Protein AF-A0A3N5Q4Z3-F1 (afdb_monomer_lite)

Sequence (316 aa):
MAISRAMPNGPSSVEMTNHLLVTRVRYSCRMMTFILFIVQGARCHVPCASCQVRKISVPRSLFPVPRSLFPIFVCFTRNWRPHMSILHDKLTAQAEDLRARRVALVKEHGENVLGSVTIEQVLGGMRGVPALVCETSSVSADEGLRIRNIPIMELTDITPEETFWLLVTGQRATSEELEEMRNVFAKFYEIPSYVVNTLKAMHPESHPMAMLSAGLLAMEHESEFRKAYDAGVGKDGLWKAIVNDSVRLIASMPGLAAAIYRIRFNKGEVIAPLSDNNDMSANFAHMLGVSNDPSWTDLLRLYLVLHSDHEGGNVS

pLDDT: mean 77.68, std 27.88, range [25.0, 98.25]

Secondary structure (DSSP, 8-state):
------------SSSSSTTSSTTSSSSSTTTHHHHHHHHS--------S--------------PPPP---------------TTHHHHHHHHHHHHHHHHHHHHHHHHHTT-------HHHHHTTSTT------SSEEEETTTEEEETTEEGGGSTTS-HHHHHHHHHHSSPPPHHHHHHHHHHHGGGSSPPHHHHHHHHHS-TT--HHHHHHHHHHHGGGG-HHHHHHHTT--GGGHHHHHHHHHHHHHHHHHHHHHHHHHHHTT--SPPPPPSS---HHHHHHHHHTS---HHHHHHHHHHHHHTS---S-S--

Radius of gyration: 29.74 Å; chains: 1; bounding box: 70×114×64 Å

Structure (mmCIF, N/CA/C/O backbone):
data_AF-A0A3N5Q4Z3-F1
#
_entry.id   AF-A0A3N5Q4Z3-F1
#
loop_
_atom_site.group_PD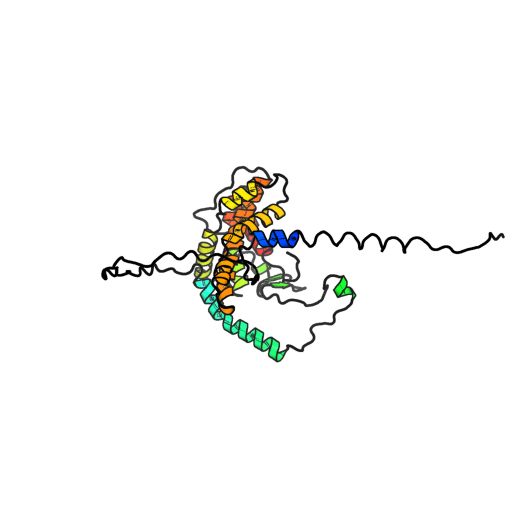B
_atom_site.id
_atom_site.type_symbol
_atom_site.label_atom_id
_atom_site.label_alt_id
_atom_site.label_comp_id
_atom_site.label_asym_id
_atom_site.label_entity_id
_atom_site.label_seq_id
_atom_site.pdbx_PDB_ins_code
_atom_site.Cartn_x
_atom_site.Cartn_y
_atom_site.Cartn_z
_atom_site.occupancy
_atom_site.B_iso_or_equiv
_atom_site.auth_seq_id
_atom_site.auth_comp_id
_atom_site.auth_asym_id
_atom_site.auth_atom_id
_atom_site.pdbx_PDB_model_num
ATOM 1 N N . MET A 1 1 ? 8.446 -77.076 2.423 1.00 33.69 1 MET A N 1
ATOM 2 C CA . MET A 1 1 ? 7.338 -78.009 2.716 1.00 33.69 1 MET A CA 1
ATOM 3 C C . MET A 1 1 ? 6.040 -77.260 2.422 1.00 33.69 1 MET A C 1
ATOM 5 O O . MET A 1 1 ? 5.844 -76.234 3.049 1.00 33.69 1 MET A O 1
ATOM 9 N N . ALA A 1 2 ? 5.284 -77.722 1.410 1.00 32.38 2 ALA A N 1
ATOM 10 C CA . ALA A 1 2 ? 3.941 -77.299 0.942 1.00 32.38 2 ALA A CA 1
ATOM 11 C C . ALA A 1 2 ? 3.725 -75.786 0.684 1.00 32.38 2 ALA A C 1
ATOM 13 O O . ALA A 1 2 ? 3.638 -75.003 1.616 1.00 32.38 2 ALA A O 1
ATOM 14 N N . ILE A 1 3 ? 3.721 -75.261 -0.549 1.00 27.78 3 ILE A N 1
ATOM 15 C CA . ILE A 1 3 ? 2.811 -75.491 -1.697 1.00 27.78 3 ILE A CA 1
ATOM 16 C C . ILE A 1 3 ? 1.321 -75.438 -1.315 1.00 27.78 3 ILE A C 1
ATOM 18 O O . ILE A 1 3 ? 0.762 -76.422 -0.840 1.00 27.78 3 ILE A O 1
ATOM 22 N N . SER A 1 4 ? 0.667 -74.323 -1.652 1.00 29.70 4 SER A N 1
ATOM 23 C CA . SER A 1 4 ? -0.756 -74.281 -2.001 1.00 29.70 4 SER A CA 1
ATOM 24 C C . SER A 1 4 ? -0.951 -73.407 -3.247 1.00 29.70 4 SER A C 1
ATOM 26 O O . SER A 1 4 ? -0.175 -72.494 -3.514 1.00 29.70 4 SER A O 1
ATOM 28 N N . ARG A 1 5 ? -1.933 -73.816 -4.044 1.00 31.62 5 ARG A N 1
ATOM 29 C CA . ARG A 1 5 ? -2.104 -73.677 -5.496 1.00 31.62 5 ARG A CA 1
ATOM 30 C C . ARG A 1 5 ? -2.516 -72.283 -5.991 1.00 31.62 5 ARG A C 1
ATOM 32 O O . ARG A 1 5 ? -3.125 -71.501 -5.276 1.00 31.62 5 ARG A O 1
ATOM 39 N N . ALA A 1 6 ? -2.233 -72.064 -7.275 1.00 30.09 6 ALA A N 1
ATOM 40 C CA . ALA A 1 6 ? -2.595 -70.909 -8.093 1.00 30.09 6 ALA A CA 1
ATOM 41 C C . ALA A 1 6 ? -3.904 -71.095 -8.902 1.00 30.09 6 ALA A C 1
ATOM 43 O O . ALA A 1 6 ? -4.316 -72.236 -9.123 1.00 30.09 6 ALA A O 1
ATOM 44 N N . MET A 1 7 ? -4.405 -69.952 -9.423 1.00 29.14 7 MET A N 1
ATOM 45 C CA . MET A 1 7 ? -5.249 -69.670 -10.625 1.00 29.14 7 MET A CA 1
ATOM 46 C C . MET A 1 7 ? -6.637 -69.041 -10.332 1.00 29.14 7 MET A C 1
ATOM 48 O O . MET A 1 7 ? -7.244 -69.421 -9.335 1.00 29.14 7 MET A O 1
ATOM 52 N N . PRO A 1 8 ? -7.251 -68.241 -11.246 1.00 37.69 8 PRO A N 1
ATOM 53 C CA . PRO A 1 8 ? -6.705 -67.279 -12.220 1.00 37.69 8 PRO A CA 1
ATOM 54 C C . PRO A 1 8 ? -7.475 -65.920 -12.273 1.00 37.69 8 PRO A C 1
ATOM 56 O O . PRO A 1 8 ? -8.460 -65.693 -11.579 1.00 37.69 8 PRO A O 1
ATOM 59 N N . ASN A 1 9 ? -6.981 -65.026 -13.136 1.00 35.78 9 ASN A N 1
ATOM 60 C CA . ASN A 1 9 ? -7.368 -63.630 -13.389 1.00 35.78 9 ASN A CA 1
ATOM 61 C C . ASN A 1 9 ? -8.864 -63.336 -13.656 1.00 35.78 9 ASN A C 1
ATOM 63 O O . ASN A 1 9 ? -9.499 -63.998 -14.475 1.00 35.78 9 ASN A O 1
ATOM 67 N N . GLY A 1 10 ? -9.349 -62.222 -13.090 1.00 32.88 10 GLY A N 1
ATOM 68 C CA . GLY A 1 10 ? -10.554 -61.477 -13.487 1.00 32.88 10 GLY A CA 1
ATOM 69 C C . GLY A 1 10 ? -10.347 -59.971 -13.222 1.00 32.88 10 GLY A C 1
ATOM 70 O O . GLY A 1 10 ? -9.588 -59.633 -12.312 1.00 32.88 10 GLY A O 1
ATOM 71 N N . PRO A 1 11 ? -10.929 -59.053 -14.018 1.00 31.47 11 PRO A N 1
ATOM 72 C CA . PRO A 1 11 ? -10.516 -57.650 -14.038 1.00 31.47 11 PRO A CA 1
ATOM 73 C C . PRO A 1 11 ? -10.998 -56.898 -12.788 1.00 31.47 11 PRO A C 1
ATOM 75 O O . PRO A 1 11 ? -12.186 -56.882 -12.467 1.00 31.47 11 PRO A O 1
ATOM 78 N N . SER A 1 12 ? -10.075 -56.247 -12.079 1.00 30.73 12 SER A N 1
ATOM 79 C CA . SER A 1 12 ? -10.362 -55.431 -10.897 1.00 30.73 12 SER A CA 1
ATOM 80 C C . SER A 1 12 ? -10.770 -54.006 -11.291 1.00 30.73 12 SER A C 1
ATOM 82 O O . SER A 1 12 ? -9.923 -53.200 -11.663 1.00 30.73 12 SER A O 1
ATOM 84 N N . SER A 1 13 ? -12.074 -53.727 -11.226 1.00 35.22 13 SER A N 1
ATOM 85 C CA . SER A 1 13 ? -12.747 -52.543 -10.640 1.00 35.22 13 SER A CA 1
ATOM 86 C C . SER A 1 13 ? -12.182 -51.110 -10.780 1.00 35.22 13 SER A C 1
ATOM 88 O O . SER A 1 13 ? -12.660 -50.226 -10.073 1.00 35.22 13 SER A O 1
ATOM 90 N N . VAL A 1 14 ? -11.236 -50.823 -11.677 1.00 39.94 14 VAL A N 1
ATOM 91 C CA . VAL A 1 14 ? -10.674 -49.466 -11.879 1.00 39.94 14 VAL A CA 1
ATOM 92 C C . VAL A 1 14 ? -11.156 -48.813 -13.186 1.00 39.94 14 VAL A C 1
ATOM 94 O O . VAL A 1 14 ? -11.042 -47.603 -13.353 1.00 39.94 14 VAL A O 1
ATOM 97 N N . GLU A 1 15 ? -11.821 -49.555 -14.077 1.00 34.72 15 GLU A N 1
ATOM 98 C CA . GLU A 1 15 ? -12.349 -49.012 -15.344 1.00 34.72 15 GLU A CA 1
ATOM 99 C C . GLU A 1 15 ? -13.822 -48.563 -15.301 1.00 34.72 15 GLU A C 1
ATOM 101 O O . GLU A 1 15 ? -14.316 -47.986 -16.266 1.00 34.72 15 GLU A O 1
ATOM 106 N N . MET A 1 16 ? -14.532 -48.734 -14.179 1.00 32.66 16 MET A N 1
ATOM 107 C CA . MET A 1 16 ? -15.958 -48.362 -14.070 1.00 32.66 16 MET A CA 1
ATOM 108 C C . MET A 1 16 ? -16.248 -47.059 -13.309 1.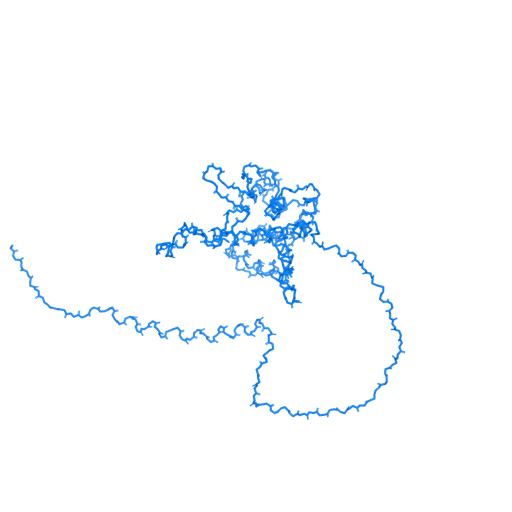00 32.66 16 MET A C 1
ATOM 110 O O . MET A 1 16 ? -17.396 -46.619 -13.271 1.00 32.66 16 MET A O 1
ATOM 114 N N . THR A 1 17 ? -15.237 -46.386 -12.757 1.00 34.22 17 THR A N 1
ATOM 115 C CA . THR A 1 17 ? -15.410 -45.111 -12.031 1.00 34.22 17 THR A CA 1
ATOM 116 C C . THR A 1 17 ? -15.137 -43.869 -12.885 1.00 34.22 17 THR A C 1
ATOM 118 O O . THR A 1 17 ? -15.593 -42.782 -12.535 1.00 34.22 17 THR A O 1
ATOM 121 N N . ASN A 1 18 ? -14.508 -44.015 -14.057 1.00 34.94 18 ASN A N 1
ATOM 122 C CA . ASN A 1 18 ? -14.246 -42.892 -14.970 1.00 34.94 18 ASN A CA 1
ATOM 123 C C . ASN A 1 18 ? -15.433 -42.513 -15.875 1.00 34.94 18 ASN A C 1
ATOM 125 O O . ASN A 1 18 ? -15.418 -41.445 -16.483 1.00 34.94 18 ASN A O 1
ATOM 129 N N . HIS A 1 19 ? -16.502 -43.316 -15.918 1.00 34.66 19 HIS A N 1
ATOM 130 C CA . HIS A 1 19 ? -17.685 -43.022 -16.739 1.00 34.66 19 HIS A CA 1
ATOM 131 C C . HIS A 1 19 ? -18.833 -42.304 -16.003 1.00 34.66 19 HIS A C 1
ATOM 133 O O . HIS A 1 19 ? -19.779 -41.856 -16.651 1.00 34.66 19 HIS A O 1
ATOM 139 N N . LEU A 1 20 ? -18.741 -42.118 -14.679 1.00 31.66 20 LEU A N 1
ATOM 140 C CA . LEU A 1 20 ? -19.776 -41.458 -13.860 1.00 31.66 20 LEU A CA 1
ATOM 141 C C . LEU A 1 20 ? -19.408 -40.041 -13.379 1.00 31.66 20 LEU A C 1
ATOM 143 O O . LEU A 1 20 ? -20.277 -39.315 -12.899 1.00 31.66 20 LEU A O 1
ATOM 147 N N . LEU A 1 21 ? -18.158 -39.603 -13.565 1.00 32.41 21 LEU A N 1
ATOM 148 C CA . LEU A 1 21 ? -17.698 -38.250 -13.207 1.00 32.41 21 LEU A CA 1
ATOM 149 C C . LEU A 1 21 ? -17.746 -37.243 -14.372 1.00 32.41 21 LEU A C 1
ATOM 151 O O . LEU A 1 21 ? -17.762 -36.036 -14.142 1.00 32.41 21 LEU A O 1
ATOM 155 N N . VAL A 1 22 ? -17.870 -37.708 -15.619 1.00 33.69 22 VAL A N 1
ATOM 156 C CA . VAL A 1 22 ? -17.890 -36.837 -16.816 1.00 33.69 22 VAL A CA 1
ATOM 157 C C . VAL A 1 22 ? -19.298 -36.293 -17.135 1.00 33.69 22 VAL A C 1
ATOM 159 O O . VAL A 1 22 ? -19.456 -35.347 -17.906 1.00 33.69 22 VAL A O 1
ATOM 162 N N . THR A 1 23 ? -20.346 -36.801 -16.485 1.00 31.94 23 THR A N 1
ATOM 163 C CA . THR A 1 23 ? -21.749 -36.415 -16.741 1.00 31.94 23 THR A CA 1
ATOM 164 C C . THR A 1 23 ? -22.337 -35.392 -15.762 1.00 31.94 23 THR A C 1
ATOM 166 O O . THR A 1 23 ? -23.458 -34.937 -15.982 1.00 31.94 23 THR A O 1
ATOM 169 N N . ARG A 1 24 ? -21.593 -34.931 -14.741 1.00 30.78 24 ARG A N 1
ATOM 170 C CA . ARG A 1 24 ? -22.054 -33.876 -13.803 1.00 30.78 24 ARG A CA 1
ATOM 171 C C . ARG A 1 24 ? -21.464 -32.475 -14.017 1.00 30.78 24 ARG A C 1
ATOM 173 O O . ARG A 1 24 ? -21.856 -31.550 -13.317 1.00 30.78 24 ARG A O 1
ATOM 180 N N . VAL A 1 25 ? -20.625 -32.269 -15.036 1.00 33.00 25 VAL A N 1
ATOM 181 C CA . VAL A 1 25 ? -20.025 -30.946 -15.342 1.00 33.00 25 VAL A CA 1
ATOM 182 C C . VAL A 1 25 ? -20.796 -30.164 -16.425 1.00 33.00 25 VAL A C 1
ATOM 184 O O . VAL A 1 25 ? -20.482 -29.017 -16.721 1.00 33.00 25 VAL A O 1
ATOM 187 N N . ARG A 1 26 ? -21.885 -30.709 -16.988 1.00 30.33 26 ARG A N 1
ATOM 188 C CA . ARG A 1 26 ? -22.629 -30.048 -18.085 1.00 30.33 26 ARG A CA 1
ATOM 189 C C . ARG A 1 26 ? -23.828 -29.176 -17.687 1.00 30.33 26 ARG A C 1
ATOM 191 O O . ARG A 1 26 ? -24.438 -28.595 -18.577 1.00 30.33 26 ARG A O 1
ATOM 198 N N . TYR A 1 27 ? -24.130 -28.999 -16.397 1.00 30.62 27 TYR A N 1
ATOM 199 C CA . TYR A 1 27 ? -25.277 -28.176 -15.961 1.00 30.62 27 TYR A CA 1
ATOM 200 C C . TYR A 1 27 ? -24.942 -26.898 -15.174 1.00 30.62 27 TYR A C 1
ATOM 202 O O . TYR A 1 27 ? -25.853 -26.133 -14.878 1.00 30.62 27 TYR A O 1
ATOM 210 N N . SER A 1 28 ? -23.666 -26.583 -14.921 1.00 30.31 28 SER A N 1
ATOM 211 C CA . SER A 1 28 ? -23.296 -25.340 -14.208 1.00 30.31 28 SER A CA 1
ATOM 212 C C . SER A 1 28 ? -22.918 -24.166 -15.132 1.00 30.31 28 SER A C 1
ATOM 214 O O . SER A 1 28 ? -22.814 -23.022 -14.701 1.00 30.31 28 SER A O 1
ATOM 216 N N . CYS A 1 29 ? -22.777 -24.400 -16.441 1.00 30.45 29 CYS A N 1
ATOM 217 C CA . CYS A 1 29 ? -22.246 -23.387 -17.363 1.00 30.45 29 CYS A CA 1
ATOM 218 C C . CYS A 1 29 ? -23.299 -22.433 -17.969 1.00 30.45 29 CYS A C 1
ATOM 220 O O . CYS A 1 29 ? -22.949 -21.585 -18.781 1.00 30.45 29 CYS A O 1
ATOM 222 N N . ARG A 1 30 ? -24.585 -22.545 -17.591 1.00 30.28 30 ARG A N 1
ATOM 223 C CA . ARG A 1 30 ? -25.661 -21.641 -18.064 1.00 30.28 30 ARG A CA 1
ATOM 224 C C . ARG A 1 30 ? -26.197 -20.669 -17.010 1.00 30.28 30 ARG A C 1
ATOM 226 O O . ARG A 1 30 ? -26.861 -19.709 -17.380 1.00 30.28 30 ARG A O 1
ATOM 233 N N . MET A 1 31 ? -25.880 -20.865 -15.729 1.00 27.50 31 MET A N 1
ATOM 234 C CA . MET A 1 31 ? -26.320 -19.956 -14.659 1.00 27.50 31 MET A CA 1
ATOM 235 C C . MET A 1 31 ? -25.339 -18.789 -14.459 1.00 27.50 31 MET A C 1
ATOM 237 O O . MET A 1 31 ? -25.747 -17.669 -14.165 1.00 27.50 31 MET A O 1
ATOM 241 N N . MET A 1 32 ? -24.048 -19.015 -14.725 1.00 27.50 32 MET A N 1
ATOM 242 C CA . MET A 1 32 ? -23.001 -18.004 -14.536 1.00 27.50 32 MET A CA 1
ATOM 243 C C . MET A 1 32 ? -22.998 -16.919 -15.627 1.00 27.50 32 MET A C 1
ATOM 245 O O . MET A 1 32 ? -22.611 -15.783 -15.373 1.00 27.50 32 MET A O 1
ATOM 249 N N . THR A 1 33 ? -23.532 -17.219 -16.815 1.00 32.28 33 THR A N 1
ATOM 250 C CA . THR A 1 33 ? -23.732 -16.228 -17.888 1.00 32.28 33 THR A CA 1
ATOM 251 C C . THR A 1 33 ? -24.924 -15.301 -17.615 1.00 32.28 33 THR A C 1
ATOM 253 O O . THR A 1 33 ? -24.970 -14.200 -18.150 1.00 32.28 33 THR A O 1
ATOM 256 N N . PHE A 1 34 ? -25.866 -15.699 -16.751 1.00 28.77 34 PHE A N 1
ATOM 257 C CA . PHE A 1 34 ? -27.027 -14.874 -16.391 1.00 28.77 34 PHE A CA 1
ATOM 258 C C . PHE A 1 34 ? -26.716 -13.886 -15.255 1.00 28.77 34 PHE A C 1
ATOM 260 O O . PHE A 1 34 ? -27.254 -12.783 -15.234 1.00 28.77 34 PHE A O 1
ATOM 267 N N . ILE A 1 35 ? -25.799 -14.245 -14.348 1.00 34.03 35 ILE A N 1
ATOM 268 C CA . ILE A 1 35 ? -25.371 -13.378 -13.237 1.00 34.03 35 ILE A CA 1
ATOM 269 C C . ILE A 1 35 ? -24.426 -12.269 -13.732 1.00 34.03 35 ILE A C 1
ATOM 271 O O . ILE A 1 35 ? -24.546 -11.130 -13.289 1.00 34.03 35 ILE A O 1
ATOM 275 N N . LEU A 1 36 ? -23.571 -12.541 -14.728 1.00 29.42 36 LEU A N 1
ATOM 276 C CA . LEU A 1 36 ? -22.740 -11.497 -15.348 1.00 29.42 36 LEU A CA 1
ATOM 277 C C . LEU A 1 36 ? -23.563 -10.454 -16.134 1.00 29.42 36 LEU A C 1
ATOM 279 O O . LEU A 1 36 ? -23.165 -9.297 -16.224 1.00 29.42 36 LEU A O 1
ATOM 283 N N . PHE A 1 37 ? -24.728 -10.842 -16.662 1.00 30.00 37 PHE A N 1
ATOM 284 C CA . PHE A 1 37 ? -25.593 -9.975 -17.472 1.00 30.00 37 PHE A CA 1
ATOM 285 C C . PHE A 1 37 ? -26.432 -8.974 -16.660 1.00 30.00 37 PHE A C 1
ATOM 287 O O . PHE A 1 37 ? -26.948 -8.014 -17.225 1.00 30.00 37 PHE A O 1
ATOM 294 N N . ILE A 1 38 ? -26.569 -9.175 -15.345 1.00 37.41 38 ILE A N 1
ATOM 295 C CA . ILE A 1 38 ? -27.292 -8.252 -14.450 1.00 37.41 38 ILE A CA 1
ATOM 296 C C . ILE A 1 38 ? -26.338 -7.212 -13.835 1.00 37.41 38 ILE A C 1
ATOM 298 O O . ILE A 1 38 ? -26.760 -6.105 -13.514 1.00 37.41 38 ILE A O 1
ATOM 302 N N . VAL A 1 39 ? -25.044 -7.531 -13.719 1.00 35.16 39 VAL A N 1
ATOM 303 C CA . VAL A 1 39 ? -24.040 -6.673 -13.057 1.00 35.16 39 VAL A CA 1
ATOM 304 C C . VAL A 1 39 ? -23.400 -5.659 -14.014 1.00 35.16 39 VAL A C 1
ATOM 306 O O . VAL A 1 39 ? -22.934 -4.607 -13.587 1.00 35.16 39 VAL A O 1
ATOM 309 N N . GLN A 1 40 ? -23.429 -5.907 -15.323 1.00 33.22 40 GLN A N 1
ATOM 310 C CA . GLN A 1 40 ? -22.964 -4.960 -16.335 1.00 33.22 40 GLN A CA 1
ATOM 311 C C . GLN A 1 40 ? -24.147 -4.571 -17.214 1.00 33.22 40 GLN A C 1
ATOM 313 O O . GLN A 1 40 ? -24.548 -5.333 -18.088 1.00 33.22 40 GLN A O 1
ATOM 318 N N . GLY A 1 41 ? -24.713 -3.383 -16.986 1.00 32.47 41 GLY A N 1
ATOM 319 C CA . GLY A 1 41 ? -25.769 -2.779 -17.808 1.00 32.47 41 GLY A CA 1
ATOM 320 C C . GLY A 1 41 ? -25.303 -2.442 -19.230 1.00 32.47 41 GLY A C 1
ATOM 321 O O . GLY A 1 41 ? -25.339 -1.287 -19.650 1.00 32.47 41 GLY A O 1
ATOM 322 N N . ALA A 1 42 ? -24.847 -3.442 -19.980 1.00 31.03 42 ALA A N 1
ATOM 323 C CA . ALA A 1 42 ? -24.419 -3.328 -21.357 1.00 31.03 42 ALA A CA 1
ATOM 324 C C . ALA A 1 42 ? -25.631 -3.515 -22.274 1.00 31.03 42 ALA A C 1
ATOM 326 O O . ALA A 1 42 ? -26.260 -4.572 -22.332 1.00 31.03 42 ALA A O 1
ATOM 327 N N . ARG A 1 43 ? -25.960 -2.459 -23.019 1.00 30.33 43 ARG A N 1
ATOM 328 C CA . ARG A 1 43 ? -26.918 -2.517 -24.124 1.00 30.33 43 ARG A CA 1
ATOM 329 C C . ARG A 1 43 ? -26.429 -3.551 -25.143 1.00 30.33 43 ARG A C 1
ATOM 331 O O . ARG A 1 43 ? -25.418 -3.334 -25.804 1.00 30.33 43 ARG A O 1
ATOM 338 N N . CYS A 1 44 ? -27.157 -4.654 -25.305 1.00 25.66 44 CYS A N 1
ATOM 339 C CA . CYS A 1 44 ? -26.916 -5.588 -26.401 1.00 25.66 44 CYS A CA 1
ATOM 340 C C . CYS A 1 44 ? -27.260 -4.934 -27.747 1.00 25.66 44 CYS A C 1
ATOM 342 O O . CYS A 1 44 ? -28.431 -4.751 -28.078 1.00 25.66 44 CYS A O 1
ATOM 344 N N . HIS A 1 45 ? -26.239 -4.657 -28.557 1.00 32.59 45 HIS A N 1
ATOM 345 C CA . HIS A 1 45 ? -26.376 -4.585 -30.008 1.00 32.59 45 HIS A CA 1
ATOM 346 C C . HIS A 1 45 ? -26.138 -5.982 -30.591 1.00 32.59 45 HIS A C 1
ATOM 348 O O . HIS A 1 45 ? -25.010 -6.373 -30.865 1.00 32.59 45 HIS A O 1
ATOM 354 N N . VAL A 1 46 ? -27.221 -6.734 -30.790 1.00 30.12 46 VAL A N 1
ATOM 355 C CA . VAL A 1 46 ? -27.254 -7.871 -31.721 1.00 30.12 46 VAL A CA 1
ATOM 356 C C . VAL A 1 46 ? -28.484 -7.675 -32.612 1.00 30.12 46 VAL A C 1
ATOM 358 O O . VAL A 1 46 ? -29.571 -7.428 -32.082 1.00 30.12 46 VAL A O 1
ATOM 361 N N . PRO A 1 47 ? -28.356 -7.721 -33.950 1.00 29.38 47 PRO A N 1
ATOM 362 C CA . PRO A 1 47 ? -29.479 -7.497 -34.850 1.00 29.38 47 PRO A CA 1
ATOM 363 C C . PRO A 1 47 ? -30.405 -8.719 -34.826 1.00 29.38 47 PRO A C 1
ATOM 365 O O . PRO A 1 47 ? -30.141 -9.733 -35.464 1.00 29.38 47 PRO A O 1
ATOM 368 N N . CYS A 1 48 ? -31.504 -8.630 -34.076 1.00 25.33 48 CYS A N 1
ATOM 369 C CA . CYS A 1 48 ? -32.572 -9.623 -34.127 1.00 25.33 48 CYS A CA 1
ATOM 370 C C . CYS A 1 48 ? -33.512 -9.288 -35.294 1.00 25.33 48 CYS A C 1
ATOM 372 O O . CYS A 1 48 ? -34.306 -8.344 -35.234 1.00 25.33 48 CYS A O 1
ATOM 374 N N . ALA A 1 49 ? -33.397 -10.051 -36.379 1.00 34.94 49 ALA A N 1
ATOM 375 C CA . ALA A 1 49 ? -34.247 -9.965 -37.558 1.00 34.94 49 ALA A CA 1
ATOM 376 C C . ALA A 1 49 ? -35.618 -10.615 -37.305 1.00 34.94 49 ALA A C 1
ATOM 378 O O . ALA A 1 49 ? -35.903 -11.669 -37.851 1.00 34.94 49 ALA A O 1
ATOM 379 N N . SER A 1 50 ? -36.455 -9.990 -36.472 1.00 31.81 50 SER A N 1
ATOM 380 C CA . SER A 1 50 ? -37.923 -10.142 -36.473 1.00 31.81 50 SER A CA 1
ATOM 381 C C . SER A 1 50 ? -38.525 -9.368 -35.299 1.00 31.81 50 SER A C 1
ATOM 383 O O . SER A 1 50 ? -38.991 -9.946 -34.320 1.00 31.81 50 SER A O 1
ATOM 385 N N . CYS A 1 51 ? -38.507 -8.040 -35.372 1.00 25.50 51 CYS A N 1
ATOM 386 C CA . CYS A 1 51 ? -39.316 -7.209 -34.485 1.00 25.50 51 CYS A CA 1
ATOM 387 C C . CYS A 1 51 ? -39.900 -6.058 -35.310 1.00 25.50 51 CYS A C 1
ATOM 389 O O . CYS A 1 51 ? -39.256 -5.034 -35.536 1.00 25.50 51 CYS A O 1
ATOM 391 N N . GLN A 1 52 ? -41.104 -6.265 -35.851 1.00 29.11 52 GLN A N 1
ATOM 392 C CA . GLN A 1 52 ? -41.870 -5.211 -36.511 1.00 29.11 52 GLN A CA 1
ATOM 393 C C . GLN A 1 52 ? -42.360 -4.217 -35.453 1.00 29.11 52 GLN A C 1
ATOM 395 O O . GLN A 1 52 ? -43.434 -4.372 -34.877 1.00 29.11 52 GLN A O 1
ATOM 400 N N . VAL A 1 53 ? -41.576 -3.169 -35.209 1.00 29.73 53 VAL A N 1
ATOM 401 C CA . VAL A 1 53 ? -42.041 -2.000 -34.458 1.00 29.73 53 VAL A CA 1
ATOM 402 C C . VAL A 1 53 ? -42.818 -1.103 -35.422 1.00 29.73 53 VAL A C 1
ATOM 404 O O . VAL A 1 53 ? -42.257 -0.527 -36.356 1.00 29.73 53 VAL A O 1
ATOM 407 N N . ARG A 1 54 ? -44.136 -1.002 -35.213 1.00 25.45 54 ARG A N 1
ATOM 408 C CA . ARG A 1 54 ? -45.005 -0.044 -35.910 1.00 25.45 54 ARG A CA 1
ATOM 409 C C . ARG A 1 54 ? -44.508 1.379 -35.633 1.00 25.45 54 ARG A C 1
ATOM 411 O O . ARG A 1 54 ? -44.454 1.807 -34.484 1.00 25.45 54 ARG A O 1
ATOM 418 N N . LYS A 1 55 ? -44.171 2.116 -36.695 1.00 25.91 55 LYS A N 1
ATOM 419 C CA . LYS A 1 55 ? -43.887 3.556 -36.639 1.00 25.91 55 LYS A CA 1
ATOM 420 C C . LYS A 1 55 ? -45.166 4.301 -36.249 1.00 25.91 55 LYS A C 1
ATOM 422 O O . LYS A 1 5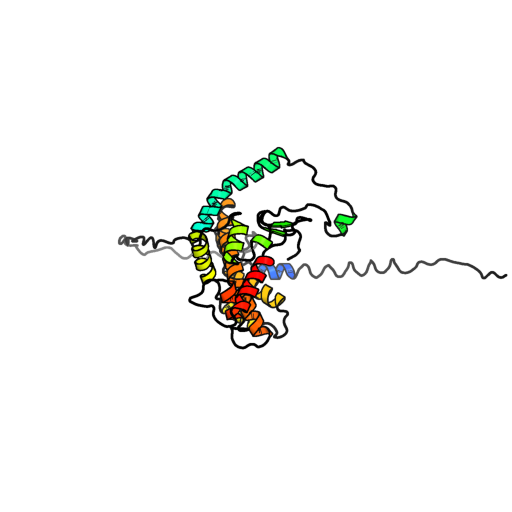5 ? -46.117 4.318 -37.023 1.00 25.91 55 LYS A O 1
ATOM 427 N N . ILE A 1 56 ? -45.170 4.934 -35.080 1.00 27.03 56 ILE A N 1
ATOM 428 C CA . ILE A 1 56 ? -46.138 5.980 -34.743 1.00 27.03 56 ILE A CA 1
ATOM 429 C C . ILE A 1 56 ? -45.497 7.310 -35.142 1.00 27.03 56 ILE A C 1
ATOM 431 O O . ILE A 1 56 ? -44.485 7.725 -34.580 1.00 27.03 56 ILE A O 1
ATOM 435 N N . SER A 1 57 ? -46.052 7.941 -36.171 1.00 26.41 57 SER A N 1
ATOM 436 C CA . SER A 1 57 ? -45.692 9.280 -36.632 1.00 26.41 57 SER A CA 1
ATOM 437 C C . SER A 1 57 ? -46.389 10.333 -35.771 1.00 26.41 57 SER A C 1
ATOM 439 O O . SER A 1 57 ? -47.618 10.375 -35.746 1.00 26.41 57 SER A O 1
ATOM 441 N N . VAL A 1 58 ? -45.623 11.204 -35.115 1.00 32.09 58 VAL A N 1
ATOM 442 C CA . VAL A 1 58 ? -46.144 12.412 -34.453 1.00 32.09 58 VAL A CA 1
ATOM 443 C C . VAL A 1 58 ? -45.732 13.630 -35.295 1.00 32.09 58 VAL A C 1
ATOM 445 O O . VAL A 1 58 ? -44.566 13.709 -35.693 1.00 32.09 58 VAL A O 1
ATOM 448 N N . PRO A 1 59 ? -46.652 14.551 -35.636 1.00 30.23 59 PRO A N 1
ATOM 449 C CA . PRO A 1 59 ? -46.366 15.640 -36.562 1.00 30.23 59 PRO A CA 1
ATOM 450 C C . PRO A 1 59 ? -45.506 16.743 -35.928 1.00 30.23 59 PRO A C 1
ATOM 452 O O . PRO A 1 59 ? -45.670 17.112 -34.768 1.00 30.23 59 PRO A O 1
ATOM 455 N N . ARG A 1 60 ? -44.600 17.297 -36.742 1.00 33.72 60 ARG A N 1
ATOM 456 C CA . ARG A 1 60 ? -43.875 18.551 -36.495 1.00 33.72 60 ARG A CA 1
ATOM 457 C C . ARG A 1 60 ? -44.830 19.728 -36.670 1.00 33.72 60 ARG A C 1
ATOM 459 O O . ARG A 1 60 ? -45.283 19.929 -37.791 1.00 33.72 60 ARG A O 1
ATOM 466 N N . SER A 1 61 ? -44.983 20.576 -35.653 1.00 30.33 61 SER A N 1
ATOM 467 C CA . SER A 1 61 ? -45.141 22.019 -35.876 1.00 30.33 61 SER A CA 1
ATOM 468 C C . SER A 1 61 ? -45.065 22.857 -34.594 1.00 30.33 61 SER A C 1
ATOM 470 O O . SER A 1 61 ? -45.710 22.526 -33.607 1.00 30.33 61 SER A O 1
ATOM 472 N N . LEU A 1 62 ? -44.380 24.000 -34.742 1.00 31.20 62 LEU A N 1
ATOM 473 C CA . LEU A 1 62 ? -44.619 25.303 -34.101 1.00 31.20 62 LEU A CA 1
ATOM 474 C C . LEU A 1 62 ? -44.236 25.472 -32.624 1.00 31.20 62 LEU A C 1
ATOM 476 O O . LEU A 1 62 ? -45.069 25.244 -31.771 1.00 31.20 62 LEU A O 1
ATOM 480 N N . PHE A 1 63 ? -43.039 26.019 -32.362 1.00 28.67 63 PHE A N 1
ATOM 481 C CA . PHE A 1 63 ? -42.826 27.168 -31.455 1.00 28.67 63 PHE A CA 1
ATOM 482 C C . PHE A 1 63 ? -41.477 27.854 -31.788 1.00 28.67 63 PHE A C 1
ATOM 484 O O . PHE A 1 63 ? -40.498 27.152 -32.051 1.00 28.67 63 PHE A O 1
ATOM 491 N N . PRO A 1 64 ? -41.395 29.200 -31.835 1.00 32.56 64 PRO A N 1
ATOM 492 C CA . PRO A 1 64 ? -40.165 29.917 -32.166 1.00 32.56 64 PRO A CA 1
ATOM 493 C C . PRO A 1 64 ? -39.250 30.037 -30.937 1.00 32.56 64 PRO A C 1
ATOM 495 O O . PRO A 1 64 ? -39.708 30.331 -29.837 1.00 32.56 64 PRO A O 1
ATOM 498 N N . VAL A 1 65 ? -37.944 29.843 -31.131 1.00 32.56 65 VAL A N 1
ATOM 499 C CA . VAL A 1 65 ? -36.916 30.082 -30.104 1.00 32.56 65 VAL A CA 1
ATOM 500 C C . VAL A 1 65 ? -36.452 31.540 -30.205 1.00 32.56 65 VAL A C 1
ATOM 502 O O . VAL A 1 65 ? -35.982 31.931 -31.278 1.00 32.56 65 VAL A O 1
ATOM 505 N N . PRO A 1 66 ? -36.525 32.362 -29.141 1.00 30.36 66 PRO A N 1
ATOM 506 C CA . PRO A 1 66 ? -35.901 33.674 -29.157 1.00 30.36 66 PRO A CA 1
ATOM 507 C C . PRO A 1 66 ? -34.398 33.564 -28.863 1.00 30.36 66 PRO A C 1
ATOM 509 O O . PRO A 1 66 ? -33.962 32.913 -27.915 1.00 30.36 66 PRO A O 1
ATOM 512 N N . ARG A 1 67 ? -33.601 34.239 -29.698 1.00 34.91 67 ARG A N 1
ATOM 513 C CA . ARG A 1 67 ? -32.192 34.573 -29.451 1.00 34.91 67 ARG A CA 1
ATOM 514 C C . ARG A 1 67 ? -32.111 35.632 -28.350 1.00 34.91 67 ARG A C 1
ATOM 516 O O . ARG A 1 67 ? -32.693 36.697 -28.525 1.00 34.91 67 ARG A O 1
ATOM 523 N N . SER A 1 68 ? -31.332 35.376 -27.300 1.00 33.12 68 SER A N 1
ATOM 524 C CA . SER A 1 68 ? -30.445 36.316 -26.573 1.00 33.12 68 SER A CA 1
ATOM 525 C C . SER A 1 68 ? -30.339 35.952 -25.089 1.00 33.12 68 SER A C 1
ATOM 527 O O . SER A 1 68 ? -31.245 35.344 -24.536 1.00 33.12 68 SER A O 1
ATOM 529 N N . LEU A 1 69 ? -29.219 36.369 -24.482 1.00 30.62 69 LEU A N 1
ATOM 530 C CA . LEU A 1 69 ? -28.701 36.068 -23.138 1.00 30.62 69 LEU A CA 1
ATOM 531 C C . LEU A 1 69 ? -27.756 34.858 -23.095 1.00 30.62 69 LEU A C 1
ATOM 533 O O . LEU A 1 69 ? -28.063 33.794 -22.571 1.00 30.62 69 LEU A O 1
ATOM 537 N N . PHE A 1 70 ? -26.550 35.075 -23.627 1.00 26.33 70 PHE A N 1
ATOM 538 C CA . PHE A 1 70 ? -25.346 34.423 -23.114 1.00 26.33 70 PHE A CA 1
ATOM 539 C C . PHE A 1 70 ? -25.156 34.856 -21.651 1.00 26.33 70 PHE A C 1
ATOM 541 O O . PHE A 1 70 ? -24.925 36.047 -21.421 1.00 26.33 70 PHE A O 1
ATOM 548 N N . PRO A 1 71 ? -25.202 33.956 -20.654 1.00 30.20 71 PRO A N 1
ATOM 549 C CA . PRO A 1 71 ? -24.548 34.244 -19.397 1.00 30.20 71 PRO A CA 1
ATOM 550 C C . PRO A 1 71 ? -23.045 34.125 -19.648 1.00 30.20 71 PRO A C 1
ATOM 552 O O . PRO A 1 71 ? -22.552 33.109 -20.143 1.00 30.20 71 PRO A O 1
ATOM 555 N N . ILE A 1 72 ? -22.316 35.192 -19.334 1.00 28.80 72 ILE A N 1
ATOM 556 C CA . ILE A 1 72 ? -20.867 35.153 -19.173 1.00 28.80 72 ILE A CA 1
ATOM 557 C C . ILE A 1 72 ? -20.612 34.119 -18.075 1.00 28.80 72 ILE A C 1
ATOM 559 O O . ILE A 1 72 ? -20.814 34.392 -16.892 1.00 28.80 72 ILE A O 1
ATOM 563 N N . PHE A 1 73 ? -20.230 32.904 -18.471 1.00 26.48 73 PHE A N 1
ATOM 564 C CA . PHE A 1 73 ? -19.636 31.939 -17.562 1.00 26.48 73 PHE A CA 1
ATOM 565 C C . PHE A 1 73 ? -18.312 32.556 -17.123 1.00 26.48 73 PHE A C 1
ATOM 567 O O . PHE A 1 73 ? -17.293 32.450 -17.805 1.00 26.48 73 PHE A O 1
ATOM 574 N N . VAL A 1 74 ? -18.342 33.260 -15.991 1.00 26.38 74 VAL A N 1
ATOM 575 C CA . VAL A 1 74 ? -17.139 33.516 -15.213 1.00 26.38 74 VAL A CA 1
ATOM 576 C C . VAL A 1 74 ? -16.633 32.133 -14.843 1.00 26.38 74 VAL A C 1
ATOM 578 O O . VAL A 1 74 ? -17.168 31.466 -13.958 1.00 26.38 74 VAL A O 1
ATOM 581 N N . CYS A 1 75 ? -15.653 31.666 -15.611 1.00 27.25 75 CYS A N 1
ATOM 582 C CA . CYS A 1 75 ? -14.885 30.483 -15.307 1.00 27.25 75 CYS A CA 1
ATOM 583 C C . CYS A 1 75 ? -14.129 30.804 -14.019 1.00 27.25 75 CYS A C 1
ATOM 585 O O . CYS A 1 75 ? -13.003 31.293 -14.045 1.00 27.25 75 CYS A O 1
ATOM 587 N N . PHE A 1 76 ? -14.780 30.584 -12.876 1.00 25.00 76 PHE A N 1
ATOM 588 C CA . PHE A 1 76 ? -14.080 30.382 -11.625 1.00 25.00 76 PHE A CA 1
ATOM 589 C C . PHE A 1 76 ? -13.270 29.107 -11.841 1.00 25.00 76 PHE A C 1
ATOM 591 O O . PHE A 1 76 ? -13.728 27.998 -11.568 1.00 25.00 76 PHE A O 1
ATOM 598 N N . THR A 1 77 ? -12.054 29.261 -12.364 1.00 31.06 77 THR A N 1
ATOM 599 C CA . THR A 1 77 ? -10.981 28.297 -12.169 1.00 31.06 77 THR A CA 1
ATOM 600 C C . THR A 1 77 ? -10.685 28.325 -10.677 1.00 31.06 77 THR A C 1
ATOM 602 O O . THR A 1 77 ? -9.731 28.943 -10.206 1.00 31.06 77 THR A O 1
ATOM 605 N N . ARG A 1 78 ? -11.578 27.714 -9.893 1.00 29.89 78 ARG A N 1
ATOM 606 C CA . ARG A 1 78 ? -11.256 27.260 -8.555 1.00 29.89 78 ARG A CA 1
ATOM 607 C C . ARG A 1 78 ? -10.031 26.393 -8.782 1.00 29.89 78 ARG A C 1
ATOM 609 O O . ARG A 1 78 ? -10.147 25.384 -9.470 1.00 29.89 78 ARG A O 1
ATOM 616 N N . ASN A 1 79 ? -8.875 26.884 -8.338 1.00 26.53 79 ASN A N 1
ATOM 617 C CA . ASN A 1 79 ? -7.583 26.221 -8.442 1.00 26.53 79 ASN A CA 1
ATOM 618 C C . ASN A 1 79 ? -7.742 24.816 -7.851 1.00 26.53 79 ASN A C 1
ATOM 620 O O . ASN A 1 79 ? -7.610 24.610 -6.646 1.00 26.53 79 ASN A O 1
ATOM 624 N N . TRP A 1 80 ? -8.115 23.864 -8.698 1.00 31.08 80 TRP A N 1
ATOM 625 C CA . TRP A 1 80 ? -8.135 22.453 -8.390 1.00 31.08 80 TRP A CA 1
ATOM 626 C C . TRP A 1 80 ? -6.667 22.067 -8.467 1.00 31.08 80 TRP A C 1
ATOM 628 O O . TRP A 1 80 ? -6.169 21.667 -9.515 1.00 31.08 80 TRP A O 1
ATOM 638 N N . ARG A 1 81 ? -5.926 22.312 -7.380 1.00 35.97 81 ARG A N 1
ATOM 639 C CA . ARG A 1 81 ? -4.644 21.636 -7.218 1.00 35.97 81 ARG A CA 1
ATOM 640 C C . ARG A 1 81 ? -5.000 20.152 -7.160 1.00 35.97 81 ARG A C 1
ATOM 642 O O . ARG A 1 81 ? -5.771 19.785 -6.264 1.00 35.97 81 ARG A O 1
ATOM 649 N N . PRO A 1 82 ? -4.561 19.328 -8.126 1.00 47.84 82 PRO A N 1
ATOM 650 C CA . PRO A 1 82 ? -4.816 17.900 -8.049 1.00 47.84 82 PRO A CA 1
ATOM 651 C C . PRO A 1 82 ? -4.330 17.412 -6.682 1.00 47.84 82 PRO A C 1
ATOM 653 O O . PRO A 1 82 ? -3.280 17.842 -6.201 1.00 47.84 82 PRO A O 1
ATOM 656 N N . HIS A 1 83 ? -5.134 16.585 -6.011 1.00 54.53 83 HIS A N 1
ATOM 657 C CA . HIS A 1 83 ? -4.651 15.861 -4.840 1.00 54.53 83 HIS A CA 1
ATOM 658 C C . HIS A 1 83 ? -3.366 15.122 -5.255 1.00 54.53 83 HIS A C 1
ATOM 660 O O . HIS A 1 83 ? -3.376 14.439 -6.275 1.00 54.53 83 HIS A O 1
ATOM 666 N N . MET A 1 84 ? -2.278 15.298 -4.495 1.00 69.38 84 MET A N 1
ATOM 667 C CA . MET A 1 84 ? -0.947 14.706 -4.735 1.00 69.38 84 MET A CA 1
ATOM 668 C C . MET A 1 84 ? -0.089 15.331 -5.842 1.00 69.38 84 MET A C 1
ATOM 670 O O . MET A 1 84 ? 0.583 14.611 -6.582 1.00 69.38 84 MET A O 1
ATOM 674 N N . SER A 1 85 ? -0.081 16.659 -5.971 1.00 76.12 85 SER A N 1
ATOM 675 C CA . SER A 1 85 ? 0.751 17.331 -6.978 1.00 76.12 85 SER A CA 1
ATOM 676 C C . SER A 1 85 ? 2.226 16.944 -6.885 1.00 76.12 85 SER A C 1
ATOM 678 O O . SER A 1 85 ? 2.806 16.587 -7.905 1.00 76.12 85 SER A O 1
ATOM 680 N N . ILE A 1 86 ? 2.817 16.921 -5.683 1.00 89.75 86 ILE A N 1
ATOM 681 C CA . ILE A 1 86 ? 4.264 16.701 -5.561 1.00 89.75 86 ILE A CA 1
ATOM 682 C C . ILE A 1 86 ? 4.642 15.261 -5.929 1.00 89.75 86 ILE A C 1
ATOM 684 O O . ILE A 1 86 ? 5.595 15.052 -6.682 1.00 89.75 86 ILE A O 1
ATOM 688 N N . LEU A 1 87 ? 3.874 14.265 -5.472 1.00 92.12 87 LEU A N 1
ATOM 689 C CA . LEU A 1 87 ? 4.127 12.862 -5.815 1.00 92.12 87 LEU A CA 1
ATOM 690 C C . LEU A 1 87 ? 3.960 12.610 -7.322 1.00 92.12 87 LEU A C 1
ATOM 692 O O . LEU A 1 87 ? 4.802 11.952 -7.935 1.00 92.12 87 LEU A O 1
ATOM 696 N N . HIS A 1 88 ? 2.907 13.161 -7.940 1.00 92.81 88 HIS A N 1
ATOM 697 C CA . HIS A 1 88 ? 2.697 13.041 -9.388 1.00 92.81 88 HIS A CA 1
ATOM 698 C C . HIS A 1 88 ? 3.808 13.698 -10.191 1.00 92.81 88 HIS A C 1
ATOM 700 O O . HIS A 1 88 ? 4.252 13.121 -11.185 1.00 92.81 88 HIS A O 1
ATOM 706 N N . ASP A 1 89 ? 4.262 14.877 -9.779 1.00 92.88 89 ASP A N 1
ATOM 707 C CA . ASP A 1 89 ? 5.327 15.606 -10.465 1.00 92.88 89 ASP A CA 1
ATOM 708 C C . ASP A 1 89 ? 6.656 14.845 -10.361 1.00 92.88 89 ASP A C 1
ATOM 710 O O . ASP A 1 89 ? 7.326 14.634 -11.378 1.00 92.88 89 ASP A O 1
ATOM 714 N N . LYS A 1 90 ? 6.987 14.329 -9.168 1.00 93.56 90 LYS A N 1
ATOM 715 C CA . LYS A 1 90 ? 8.180 13.499 -8.929 1.00 93.56 90 LYS A CA 1
ATOM 716 C C . LYS A 1 90 ? 8.180 12.247 -9.806 1.00 93.56 90 LYS A C 1
ATOM 718 O O . LYS A 1 90 ? 9.158 11.975 -10.503 1.00 93.56 90 LYS A O 1
ATOM 723 N N . LEU A 1 91 ? 7.067 11.517 -9.824 1.00 93.88 91 LEU A N 1
ATOM 724 C CA . LEU A 1 91 ? 6.929 10.300 -10.623 1.00 93.88 91 LEU A CA 1
ATOM 725 C C . LEU A 1 91 ? 6.901 10.585 -12.121 1.00 93.88 91 LEU A C 1
ATOM 727 O O . LEU A 1 91 ? 7.476 9.827 -12.895 1.00 93.88 91 LEU A O 1
ATOM 731 N N . THR A 1 92 ? 6.288 11.691 -12.545 1.00 93.25 92 THR A N 1
ATOM 732 C CA . THR A 1 92 ? 6.292 12.099 -13.956 1.00 93.25 92 THR A CA 1
ATOM 733 C C . THR A 1 92 ? 7.714 12.408 -14.424 1.00 93.25 92 THR A C 1
ATOM 735 O O . THR A 1 92 ? 8.087 11.998 -15.522 1.00 93.25 92 THR A O 1
ATOM 738 N N . ALA A 1 93 ? 8.527 13.061 -13.586 1.00 92.88 93 ALA A N 1
ATOM 739 C CA . ALA A 1 93 ? 9.930 13.333 -13.891 1.00 92.88 93 ALA A CA 1
ATOM 740 C C . ALA A 1 93 ? 10.766 12.046 -14.030 1.00 92.88 93 ALA A C 1
ATOM 742 O O . ALA A 1 93 ? 11.658 11.985 -14.873 1.00 92.88 93 ALA A O 1
ATOM 743 N N . GLN A 1 94 ? 10.461 11.008 -13.244 1.00 93.25 94 GLN A N 1
ATOM 744 C CA . GLN A 1 94 ? 11.151 9.712 -13.299 1.00 93.25 94 GLN A CA 1
ATOM 745 C C . GLN A 1 94 ? 10.610 8.773 -14.393 1.00 93.25 94 GLN A C 1
ATOM 747 O O . GLN A 1 94 ? 11.328 7.890 -14.860 1.00 93.25 94 GLN A O 1
ATOM 752 N N . ALA A 1 95 ? 9.353 8.936 -14.814 1.00 90.94 95 ALA A N 1
ATOM 753 C CA . ALA A 1 95 ? 8.659 7.974 -15.668 1.00 90.94 95 ALA A CA 1
ATOM 754 C C . ALA A 1 95 ? 9.350 7.746 -17.019 1.00 90.94 95 ALA A C 1
ATOM 756 O O . ALA A 1 95 ? 9.441 6.603 -17.468 1.00 90.94 95 ALA A O 1
ATOM 757 N N . GLU A 1 96 ? 9.837 8.807 -17.666 1.00 89.25 96 GLU A N 1
ATOM 758 C CA . GLU A 1 96 ? 10.507 8.699 -18.969 1.00 89.25 96 GLU A CA 1
ATOM 759 C C . GLU A 1 96 ? 11.839 7.946 -18.871 1.00 89.25 96 GLU A C 1
ATOM 761 O O . GLU A 1 96 ? 12.112 7.075 -19.697 1.00 89.25 96 GLU A O 1
ATOM 766 N N . ASP A 1 97 ? 12.622 8.200 -17.820 1.00 93.19 97 ASP A N 1
ATOM 767 C CA . ASP A 1 97 ? 13.880 7.489 -17.575 1.00 93.19 97 ASP A CA 1
ATOM 768 C C . ASP A 1 97 ? 13.638 5.998 -17.291 1.00 93.19 97 ASP A C 1
ATOM 770 O O . ASP A 1 97 ? 14.244 5.126 -17.915 1.00 93.19 97 ASP A O 1
ATOM 774 N N . LEU A 1 98 ? 12.655 5.680 -16.442 1.00 93.00 98 LEU A N 1
ATOM 775 C CA . LEU A 1 98 ? 12.282 4.295 -16.141 1.00 93.00 98 LEU A CA 1
ATOM 776 C C . LEU A 1 98 ? 11.778 3.545 -17.385 1.00 93.00 98 LEU A C 1
ATOM 778 O O . LEU A 1 98 ? 12.108 2.371 -17.591 1.00 93.00 98 LEU A O 1
ATOM 782 N N . ARG A 1 99 ? 11.004 4.215 -18.249 1.00 92.62 99 ARG A N 1
ATOM 783 C CA . ARG A 1 99 ? 10.561 3.664 -19.540 1.00 92.62 99 ARG A CA 1
ATOM 784 C C . ARG A 1 99 ? 11.749 3.402 -20.459 1.00 92.62 99 ARG A C 1
ATOM 786 O O . ARG A 1 99 ? 11.838 2.310 -21.025 1.00 92.62 99 ARG A O 1
ATOM 793 N N . ALA A 1 100 ? 12.667 4.360 -20.574 1.00 94.94 100 ALA A N 1
ATOM 794 C CA . ALA A 1 100 ? 13.869 4.224 -21.387 1.00 94.94 100 ALA A CA 1
ATOM 795 C C . ALA A 1 100 ? 14.750 3.066 -20.897 1.00 94.94 100 ALA A C 1
ATOM 797 O O . ALA A 1 100 ? 15.136 2.213 -21.698 1.00 94.94 100 ALA A O 1
ATOM 798 N N . ARG A 1 101 ? 14.976 2.962 -19.581 1.00 95.19 101 ARG A N 1
ATOM 799 C CA . ARG A 1 101 ? 15.733 1.870 -18.953 1.00 95.19 101 ARG A CA 1
ATOM 800 C C . ARG A 1 101 ? 15.116 0.505 -19.245 1.00 95.19 101 ARG A C 1
ATOM 802 O O . ARG A 1 101 ? 15.833 -0.428 -19.600 1.00 95.19 101 ARG A O 1
ATOM 809 N N . ARG A 1 102 ? 13.787 0.382 -19.157 1.00 94.81 102 ARG A N 1
ATOM 810 C CA . ARG A 1 102 ? 13.074 -0.863 -19.489 1.00 94.81 102 ARG A CA 1
ATOM 811 C C . ARG A 1 102 ? 13.274 -1.263 -20.950 1.00 94.81 102 ARG A C 1
ATOM 813 O O . ARG A 1 102 ? 13.515 -2.433 -21.237 1.00 94.81 102 ARG A O 1
ATOM 820 N N . VAL A 1 103 ? 13.157 -0.303 -21.869 1.00 96.69 103 VAL A N 1
ATOM 821 C CA . VAL A 1 103 ? 13.347 -0.545 -23.307 1.00 96.69 103 VAL A CA 1
ATOM 822 C C . VAL A 1 103 ? 14.794 -0.944 -23.602 1.00 96.69 103 VAL A C 1
ATOM 824 O O . VAL A 1 103 ? 15.010 -1.897 -24.349 1.00 96.69 103 VAL A O 1
ATOM 827 N N . ALA A 1 104 ? 15.769 -0.268 -22.990 1.00 97.38 104 ALA A N 1
ATOM 828 C CA . ALA A 1 104 ? 17.186 -0.593 -23.126 1.00 97.38 104 ALA A CA 1
ATOM 829 C C . ALA A 1 104 ? 17.495 -2.009 -22.619 1.00 97.38 104 ALA A C 1
ATOM 831 O O . ALA A 1 104 ? 18.085 -2.795 -23.354 1.00 97.38 104 ALA A O 1
ATOM 832 N N . LEU A 1 105 ? 16.996 -2.378 -21.433 1.00 95.88 105 LEU A N 1
ATOM 833 C CA . LEU A 1 105 ? 17.213 -3.703 -20.846 1.00 95.88 105 LEU A CA 1
ATOM 834 C C . LEU A 1 105 ? 16.730 -4.832 -21.768 1.00 95.88 105 LEU A C 1
ATOM 836 O O . LEU A 1 105 ? 17.447 -5.800 -22.003 1.00 95.88 105 LEU A O 1
ATOM 840 N N . VAL A 1 106 ? 15.527 -4.696 -22.330 1.00 96.56 106 VAL A N 1
ATOM 841 C CA . VAL A 1 106 ? 14.981 -5.693 -23.264 1.00 96.56 106 VAL A CA 1
ATOM 842 C C . VAL A 1 106 ? 15.767 -5.713 -24.575 1.00 96.56 106 VAL A C 1
ATOM 844 O O . VAL A 1 106 ? 15.992 -6.781 -25.137 1.00 96.56 106 VAL A O 1
ATOM 847 N N . LYS A 1 107 ? 16.209 -4.552 -25.065 1.00 97.56 107 LYS A N 1
ATOM 848 C CA . LYS A 1 107 ? 16.991 -4.453 -26.302 1.00 97.56 107 LYS A CA 1
ATOM 849 C C . LYS A 1 107 ? 18.377 -5.093 -26.169 1.00 97.56 107 LYS A C 1
ATOM 851 O O . LYS A 1 107 ? 18.837 -5.723 -27.114 1.00 97.56 107 LYS A O 1
ATOM 856 N N . GLU A 1 108 ? 19.040 -4.902 -25.035 1.00 97.25 108 GLU A N 1
ATOM 857 C CA . GLU A 1 108 ? 20.417 -5.355 -24.801 1.00 97.25 108 GLU A CA 1
ATOM 858 C C . GLU A 1 108 ? 20.485 -6.804 -24.308 1.00 97.25 108 GLU A C 1
ATOM 860 O O . GLU A 1 108 ? 21.444 -7.516 -24.610 1.00 97.25 108 GLU A O 1
ATOM 865 N N . HIS A 1 109 ? 19.482 -7.248 -23.546 1.00 96.81 109 HIS A N 1
ATOM 866 C CA . HIS A 1 109 ? 19.534 -8.508 -22.798 1.00 96.81 109 HIS A CA 1
ATOM 867 C C . HIS A 1 109 ? 18.276 -9.375 -22.945 1.00 96.81 109 HIS A C 1
ATOM 869 O O . HIS A 1 109 ? 18.131 -10.358 -22.222 1.00 96.81 109 HIS A O 1
ATOM 875 N N . GLY A 1 110 ? 17.367 -9.056 -23.872 1.00 94.44 110 GLY A N 1
ATOM 876 C CA . GLY A 1 110 ? 16.083 -9.756 -24.017 1.00 94.44 110 GLY A CA 1
ATOM 877 C C . GLY A 1 110 ? 16.179 -11.250 -24.349 1.00 94.44 110 GLY A C 1
ATOM 878 O O . GLY A 1 110 ? 15.244 -11.987 -24.051 1.00 94.44 110 GLY A O 1
ATOM 879 N N . GLU A 1 111 ? 17.295 -11.704 -24.924 1.00 96.19 111 GLU A N 1
ATOM 880 C CA . GLU A 1 111 ? 17.538 -13.120 -25.247 1.00 96.19 111 GLU A CA 1
ATOM 881 C C . GLU A 1 111 ? 18.383 -13.853 -24.188 1.00 96.19 111 GLU A C 1
ATOM 883 O O . GLU A 1 111 ? 18.639 -15.051 -24.316 1.00 96.19 111 GLU A O 1
ATOM 888 N N . ASN A 1 112 ? 18.813 -13.165 -23.123 1.00 96.81 112 ASN A N 1
ATOM 889 C CA . ASN A 1 112 ? 19.629 -13.779 -22.079 1.00 96.81 112 ASN A CA 1
ATOM 890 C C . ASN A 1 112 ? 18.808 -14.789 -21.267 1.00 96.81 112 ASN A C 1
ATOM 892 O O . ASN A 1 112 ? 17.755 -14.474 -20.712 1.00 96.81 112 ASN A O 1
ATOM 896 N N . VAL A 1 113 ? 19.327 -16.010 -21.143 1.00 95.62 113 VAL A N 1
ATOM 897 C CA . VAL A 1 113 ? 18.696 -17.071 -20.353 1.00 95.62 113 VAL A CA 1
ATOM 898 C C . VAL A 1 113 ? 18.961 -16.830 -18.864 1.00 95.62 113 VAL A C 1
ATOM 900 O O . VAL A 1 113 ? 20.101 -16.918 -18.418 1.00 95.62 113 VAL A O 1
ATOM 903 N N . LEU A 1 114 ? 17.904 -16.557 -18.090 1.00 93.81 114 LEU A N 1
ATOM 904 C CA . LEU A 1 114 ? 17.988 -16.360 -16.632 1.00 93.81 114 LEU A CA 1
ATOM 905 C C . LEU A 1 114 ? 18.041 -17.675 -15.839 1.00 93.81 114 LEU A C 1
ATOM 907 O O . LEU A 1 114 ? 18.525 -17.703 -14.712 1.00 93.81 114 LEU A O 1
ATOM 911 N N . GLY A 1 115 ? 17.531 -18.767 -16.408 1.00 91.81 115 GLY A N 1
ATOM 912 C CA . GLY A 1 115 ? 17.496 -20.078 -15.767 1.00 91.81 115 GLY A CA 1
ATOM 913 C C . GLY A 1 115 ? 16.766 -21.116 -16.616 1.00 91.81 115 GLY A C 1
ATOM 914 O O . GLY A 1 115 ? 16.039 -20.776 -17.549 1.00 91.81 115 GLY A O 1
ATOM 915 N N . SER A 1 116 ? 16.963 -22.394 -16.298 1.00 94.50 116 SER A N 1
ATOM 916 C CA . SER A 1 116 ? 16.205 -23.504 -16.887 1.00 94.50 116 SER A CA 1
ATOM 917 C C . SER A 1 116 ? 15.001 -23.859 -16.015 1.00 94.50 116 SER A C 1
ATOM 919 O O . SER A 1 116 ? 15.087 -23.747 -14.795 1.00 94.50 116 SER A O 1
ATOM 921 N N . VAL A 1 117 ? 13.918 -24.351 -16.622 1.00 96.94 117 VAL A N 1
ATOM 922 C CA . VAL A 1 117 ? 12.698 -24.765 -15.910 1.00 96.94 117 VAL A CA 1
ATOM 923 C C . VAL A 1 117 ? 12.556 -26.285 -15.960 1.00 96.94 117 VAL A C 1
ATOM 925 O O . VAL A 1 117 ? 12.566 -26.875 -17.041 1.00 96.94 117 VAL A O 1
ATOM 928 N N . THR A 1 118 ? 12.411 -26.926 -14.800 1.00 96.94 118 THR A N 1
ATOM 929 C CA . THR A 1 118 ? 12.209 -28.379 -14.675 1.00 96.94 118 THR A CA 1
ATOM 930 C C . THR A 1 118 ? 10.741 -28.736 -14.416 1.00 96.94 118 THR A C 1
ATOM 932 O O . THR A 1 118 ? 9.946 -27.907 -13.972 1.00 96.94 118 THR A O 1
ATOM 935 N N . ILE A 1 119 ? 10.365 -30.001 -14.650 1.00 96.81 119 ILE A N 1
ATOM 936 C CA . ILE A 1 119 ? 9.007 -30.508 -14.362 1.00 96.81 119 ILE A CA 1
ATOM 937 C C . ILE A 1 119 ? 8.660 -30.350 -12.873 1.00 96.81 119 ILE A C 1
ATOM 939 O O . ILE A 1 119 ? 7.531 -29.998 -12.533 1.00 96.81 119 ILE A O 1
ATOM 943 N N . GLU A 1 120 ? 9.634 -30.568 -11.985 1.00 97.12 120 GLU A N 1
ATOM 944 C CA . GLU A 1 120 ? 9.455 -30.399 -10.542 1.00 97.12 120 GLU A CA 1
ATOM 945 C C . GLU A 1 120 ? 9.103 -28.954 -10.182 1.00 97.12 120 GLU A C 1
ATOM 947 O O . GLU A 1 120 ? 8.198 -28.730 -9.386 1.00 97.12 120 GLU A O 1
ATOM 952 N N . GLN A 1 121 ? 9.743 -27.965 -10.810 1.00 96.56 121 GLN A N 1
ATOM 953 C CA . GLN A 1 121 ? 9.435 -26.554 -10.566 1.00 96.56 121 GLN A CA 1
ATOM 954 C C . GLN A 1 121 ? 8.041 -26.172 -11.071 1.00 96.56 121 GLN A C 1
ATOM 956 O O . GLN A 1 121 ? 7.354 -25.388 -10.420 1.00 96.56 121 GLN A O 1
ATOM 961 N N . VAL A 1 122 ? 7.593 -26.747 -12.191 1.00 95.81 122 VAL A N 1
ATOM 962 C CA . VAL A 1 122 ? 6.234 -26.521 -12.713 1.00 95.81 122 VAL A CA 1
ATOM 963 C C . VAL A 1 122 ? 5.178 -27.056 -11.743 1.00 95.81 122 VAL A C 1
ATOM 965 O O . VAL A 1 122 ? 4.221 -26.352 -11.430 1.00 95.81 122 VAL A O 1
ATOM 968 N N . LEU A 1 123 ? 5.358 -28.275 -11.229 1.00 97.00 123 LEU A N 1
ATOM 969 C CA . LEU A 1 123 ? 4.423 -28.880 -10.271 1.00 97.00 123 LEU A CA 1
ATOM 970 C C . LEU A 1 123 ? 4.561 -28.299 -8.854 1.00 97.00 123 LEU A C 1
ATOM 972 O O . LEU A 1 123 ? 3.594 -28.276 -8.098 1.00 97.00 123 LEU A O 1
ATOM 976 N N . GLY A 1 124 ? 5.752 -27.816 -8.502 1.00 95.56 124 GLY A N 1
ATOM 977 C CA . GLY A 1 124 ? 6.106 -27.266 -7.195 1.00 95.56 124 GLY A CA 1
ATOM 978 C C . GLY A 1 124 ? 5.860 -25.765 -7.042 1.00 95.56 124 GLY A C 1
ATOM 979 O O . GLY A 1 124 ? 6.366 -25.177 -6.088 1.00 95.56 124 GLY A O 1
ATOM 980 N N . GLY A 1 125 ? 5.129 -25.138 -7.971 1.00 94.81 125 GLY A N 1
ATOM 981 C CA . GLY A 1 125 ? 4.752 -23.726 -7.874 1.00 94.81 125 GLY A CA 1
ATOM 982 C C . GLY A 1 125 ? 5.908 -22.755 -8.121 1.00 94.81 125 GLY A C 1
ATOM 983 O O . GLY A 1 125 ? 6.099 -21.823 -7.351 1.00 94.81 125 GLY A O 1
ATOM 984 N N . MET A 1 126 ? 6.689 -22.974 -9.183 1.00 95.75 126 MET A N 1
ATOM 985 C CA . MET A 1 126 ? 7.770 -22.084 -9.640 1.00 95.75 126 MET A CA 1
ATOM 986 C C . MET A 1 126 ? 8.923 -21.898 -8.638 1.00 95.75 126 MET A C 1
ATOM 988 O O . MET A 1 126 ? 9.634 -20.894 -8.671 1.00 95.75 126 MET A O 1
ATOM 992 N N . ARG A 1 127 ? 9.164 -22.879 -7.758 1.00 92.81 127 ARG A N 1
ATOM 993 C CA . ARG A 1 127 ? 10.262 -22.818 -6.780 1.00 92.81 127 ARG A CA 1
ATOM 994 C C . ARG A 1 127 ? 11.617 -22.581 -7.465 1.00 92.81 127 ARG A C 1
ATOM 996 O O . ARG A 1 127 ? 12.069 -23.394 -8.270 1.00 92.81 127 ARG A O 1
ATOM 1003 N N . GLY A 1 128 ? 12.288 -21.491 -7.095 1.00 91.31 128 GLY A N 1
ATOM 1004 C CA . GLY A 1 128 ? 13.606 -21.132 -7.632 1.00 91.31 128 GLY A CA 1
ATOM 1005 C C . GLY A 1 128 ? 13.592 -20.687 -9.099 1.00 91.31 128 GLY A C 1
ATOM 1006 O O . GLY A 1 128 ? 14.652 -20.638 -9.715 1.00 91.31 128 GLY A O 1
ATOM 1007 N N . VAL A 1 129 ? 12.419 -20.393 -9.670 1.00 95.06 129 VAL A N 1
ATOM 1008 C CA . VAL A 1 129 ? 12.297 -19.849 -11.026 1.00 95.06 129 VAL A CA 1
ATOM 1009 C C . VAL A 1 129 ? 12.180 -18.323 -10.938 1.00 95.06 129 VAL A C 1
ATOM 1011 O O . VAL A 1 129 ? 11.196 -17.830 -10.385 1.00 95.06 129 VAL A O 1
ATOM 1014 N N . PRO A 1 130 ? 13.135 -17.553 -11.488 1.00 93.19 130 PRO A N 1
ATOM 1015 C CA . PRO A 1 130 ? 13.002 -16.103 -11.580 1.00 93.19 130 PRO A CA 1
ATOM 1016 C C . PRO A 1 130 ? 11.911 -15.757 -12.604 1.00 93.19 130 PRO A C 1
ATOM 1018 O O . PRO A 1 130 ? 12.125 -15.860 -13.810 1.00 93.19 130 PRO A O 1
ATOM 1021 N N . ALA A 1 131 ? 10.720 -15.396 -12.115 1.00 92.00 131 ALA A N 1
ATOM 1022 C CA . ALA A 1 131 ? 9.514 -15.256 -12.942 1.00 92.00 131 ALA A CA 1
ATOM 1023 C C . ALA A 1 131 ? 8.971 -13.821 -13.049 1.00 92.00 131 ALA A C 1
ATOM 1025 O O . ALA A 1 131 ? 8.178 -13.527 -13.944 1.00 92.00 131 ALA A O 1
ATOM 1026 N N . LEU A 1 132 ? 9.366 -12.927 -12.143 1.00 94.25 132 LEU A N 1
ATOM 1027 C CA . LEU A 1 132 ? 8.799 -11.587 -12.021 1.00 94.25 132 LEU A CA 1
ATOM 1028 C C . LEU A 1 132 ? 9.860 -10.568 -11.611 1.00 94.25 132 LEU A C 1
ATOM 1030 O O . LEU A 1 132 ? 10.878 -10.914 -11.018 1.00 94.25 132 LEU A O 1
ATOM 1034 N N . VAL A 1 133 ? 9.595 -9.306 -11.937 1.00 93.25 133 VAL A N 1
ATOM 1035 C CA . VAL A 1 133 ? 10.429 -8.170 -11.542 1.00 93.25 133 VAL A CA 1
ATOM 1036 C C . VAL A 1 133 ? 9.782 -7.499 -10.336 1.00 93.25 133 VAL A C 1
ATOM 1038 O O . VAL A 1 133 ? 8.613 -7.119 -10.401 1.00 93.25 133 VAL A O 1
ATOM 1041 N N . CYS A 1 134 ? 10.552 -7.329 -9.266 1.00 94.62 134 CYS A N 1
ATOM 1042 C CA . CYS A 1 134 ? 10.200 -6.515 -8.110 1.00 94.62 134 CYS A CA 1
ATOM 1043 C C . CYS A 1 134 ? 11.259 -5.413 -7.969 1.00 94.62 134 CYS A C 1
ATOM 1045 O O . CYS A 1 134 ? 12.440 -5.702 -7.820 1.00 94.62 134 CYS A O 1
ATOM 1047 N N . GLU A 1 135 ? 10.843 -4.151 -8.089 1.00 93.81 135 GLU A N 1
ATOM 1048 C CA . GLU A 1 135 ? 11.743 -2.983 -8.020 1.00 93.81 135 GLU A CA 1
ATOM 1049 C C . GLU A 1 135 ? 11.797 -2.361 -6.615 1.00 93.81 135 GLU A C 1
ATOM 1051 O O . GLU A 1 135 ? 12.633 -1.496 -6.341 1.00 93.81 135 GLU A O 1
ATOM 1056 N N . THR A 1 136 ? 10.851 -2.724 -5.748 1.00 96.44 136 THR A N 1
ATOM 1057 C CA . THR A 1 136 ? 10.624 -2.088 -4.448 1.00 96.44 136 THR A CA 1
ATOM 1058 C C . THR A 1 136 ? 11.509 -2.675 -3.361 1.00 96.44 136 THR A C 1
ATOM 1060 O O . THR A 1 136 ? 12.067 -1.914 -2.568 1.00 96.44 136 THR A O 1
ATOM 1063 N N . SER A 1 137 ? 11.700 -3.993 -3.355 1.00 96.69 137 SER A N 1
ATOM 1064 C CA . SER A 1 137 ? 12.524 -4.684 -2.369 1.00 96.69 137 SER A CA 1
ATOM 1065 C C . SER A 1 137 ? 13.236 -5.912 -2.936 1.00 96.69 137 SER A C 1
ATOM 1067 O O . SER A 1 137 ? 12.885 -6.437 -3.993 1.00 96.69 137 SER A O 1
ATOM 1069 N N . SER A 1 138 ? 14.276 -6.338 -2.223 1.00 95.50 138 SER A N 1
ATOM 1070 C CA . SER A 1 138 ? 15.091 -7.517 -2.528 1.00 95.50 138 SER A CA 1
ATOM 1071 C C . SER A 1 138 ? 15.645 -8.117 -1.241 1.00 95.50 138 SER A C 1
ATOM 1073 O O . SER A 1 138 ? 15.968 -7.366 -0.316 1.00 95.50 138 SER A O 1
ATOM 1075 N N . VAL A 1 139 ? 15.841 -9.430 -1.196 1.00 94.56 139 VAL A N 1
ATOM 1076 C CA . VAL A 1 139 ? 16.436 -10.117 -0.045 1.00 94.56 139 VAL A CA 1
ATOM 1077 C C . VAL A 1 139 ? 17.849 -10.595 -0.370 1.00 94.56 139 VAL A C 1
ATOM 1079 O O . VAL A 1 139 ? 18.082 -11.330 -1.327 1.00 94.56 139 VAL A O 1
ATOM 1082 N N . SER A 1 140 ? 18.803 -10.185 0.465 1.00 89.44 140 SER A N 1
ATOM 1083 C CA . SER A 1 140 ? 20.171 -10.699 0.478 1.00 89.44 140 SER A CA 1
ATOM 1084 C C . SER A 1 140 ? 20.324 -11.770 1.558 1.00 89.44 140 SER A C 1
ATOM 1086 O O . SER A 1 140 ? 19.740 -11.659 2.635 1.00 89.44 140 SER A O 1
ATOM 1088 N N . ALA A 1 141 ? 21.143 -12.790 1.294 1.00 89.75 141 ALA A N 1
ATOM 1089 C CA . ALA A 1 141 ? 21.451 -13.829 2.276 1.00 89.75 141 ALA A CA 1
ATOM 1090 C C . ALA A 1 141 ? 22.231 -13.290 3.490 1.00 89.75 141 ALA A C 1
ATOM 1092 O O . ALA A 1 141 ? 22.076 -13.819 4.588 1.00 89.75 141 ALA A O 1
ATOM 1093 N N . ASP A 1 142 ? 23.035 -12.241 3.295 1.00 89.06 142 ASP A N 1
ATOM 1094 C CA . ASP A 1 142 ? 23.923 -11.701 4.332 1.00 89.06 142 ASP A CA 1
ATOM 1095 C C . ASP A 1 142 ? 23.256 -10.583 5.148 1.00 89.06 142 ASP A C 1
ATOM 1097 O O . ASP A 1 142 ? 23.369 -10.537 6.370 1.00 89.06 142 ASP A O 1
ATOM 1101 N N . GLU A 1 143 ? 22.550 -9.677 4.467 1.00 87.25 143 GLU A N 1
ATOM 1102 C CA . GLU A 1 143 ? 21.986 -8.453 5.064 1.00 87.25 143 GLU A CA 1
ATOM 1103 C C . GLU A 1 143 ? 20.472 -8.544 5.316 1.00 87.25 143 GLU A C 1
ATOM 1105 O O . GLU A 1 143 ? 19.897 -7.677 5.972 1.00 87.25 143 GLU A O 1
ATOM 1110 N N . GLY A 1 144 ? 19.808 -9.579 4.794 1.00 93.00 144 GLY A N 1
ATOM 1111 C CA . GLY A 1 144 ? 18.357 -9.713 4.845 1.00 93.00 144 GLY A CA 1
ATOM 1112 C C . GLY A 1 144 ? 17.636 -8.785 3.863 1.00 93.00 144 GLY A C 1
ATOM 1113 O O . GLY A 1 144 ? 18.084 -8.567 2.734 1.00 93.00 144 GLY A O 1
ATOM 1114 N N . LEU A 1 145 ? 16.471 -8.283 4.277 1.00 95.25 145 LEU A N 1
ATOM 1115 C CA . LEU A 1 145 ? 15.590 -7.462 3.447 1.00 95.25 145 LEU A CA 1
ATOM 1116 C C . LEU A 1 145 ? 16.185 -6.070 3.193 1.00 95.25 145 LEU A C 1
ATOM 1118 O O . LEU A 1 145 ? 16.571 -5.356 4.123 1.00 95.25 145 LEU A O 1
ATOM 1122 N N . ARG A 1 146 ? 16.172 -5.655 1.925 1.00 95.56 146 ARG A N 1
ATOM 1123 C CA . ARG A 1 146 ? 16.483 -4.293 1.487 1.00 95.56 146 ARG A CA 1
ATOM 1124 C C . ARG A 1 146 ? 15.261 -3.689 0.812 1.00 95.56 146 ARG A C 1
ATOM 1126 O O . ARG A 1 146 ? 14.723 -4.279 -0.122 1.00 95.56 146 ARG A O 1
ATOM 1133 N N . ILE A 1 147 ? 14.866 -2.493 1.234 1.00 96.00 147 ILE A N 1
ATOM 1134 C CA . ILE A 1 147 ? 13.837 -1.688 0.569 1.00 96.00 147 ILE A CA 1
ATOM 1135 C C . ILE A 1 147 ? 14.553 -0.620 -0.247 1.00 96.00 147 ILE A C 1
ATOM 1137 O O . ILE A 1 147 ? 15.315 0.176 0.298 1.00 96.00 147 ILE A O 1
ATOM 1141 N N . ARG A 1 148 ? 14.352 -0.619 -1.569 1.00 95.31 148 ARG A N 1
ATOM 1142 C CA . ARG A 1 148 ? 15.025 0.299 -2.506 1.00 95.31 148 ARG A CA 1
ATOM 1143 C C . ARG A 1 148 ? 16.544 0.355 -2.297 1.00 95.31 148 ARG A C 1
ATOM 1145 O O . ARG A 1 148 ? 17.152 1.420 -2.309 1.00 95.31 148 ARG A O 1
ATOM 1152 N N . ASN A 1 149 ? 17.155 -0.819 -2.129 1.00 94.38 149 ASN A N 1
ATOM 1153 C CA . ASN A 1 149 ? 18.580 -1.022 -1.834 1.00 94.38 149 ASN A CA 1
ATOM 1154 C C . ASN A 1 149 ? 19.061 -0.518 -0.461 1.00 94.38 149 ASN A C 1
ATOM 1156 O O . ASN A 1 149 ? 20.261 -0.593 -0.201 1.00 94.38 149 ASN A O 1
ATOM 1160 N N . ILE A 1 150 ? 18.176 -0.083 0.435 1.00 95.06 150 ILE A N 1
ATOM 1161 C CA . ILE A 1 150 ? 18.517 0.315 1.807 1.00 95.06 150 ILE A CA 1
ATOM 1162 C C . ILE A 1 150 ? 18.212 -0.860 2.752 1.00 95.06 150 ILE A C 1
ATOM 1164 O O . ILE A 1 150 ? 17.093 -1.380 2.698 1.00 95.06 150 ILE A O 1
ATOM 1168 N N . PRO A 1 151 ? 19.163 -1.319 3.589 1.00 94.94 151 PRO A N 1
ATOM 1169 C CA . PRO A 1 151 ? 18.903 -2.354 4.588 1.00 94.94 151 PRO A CA 1
ATOM 1170 C C . PRO A 1 151 ? 17.749 -1.972 5.518 1.00 94.94 151 PRO A C 1
ATOM 1172 O O . PRO A 1 151 ? 17.685 -0.845 6.004 1.00 94.94 151 PRO A O 1
ATOM 1175 N N . ILE A 1 152 ? 16.855 -2.919 5.816 1.00 93.88 152 ILE A N 1
ATOM 1176 C CA . ILE A 1 152 ? 15.660 -2.656 6.637 1.00 93.88 152 ILE A CA 1
ATOM 1177 C C . ILE A 1 152 ? 15.992 -2.088 8.029 1.00 93.88 152 ILE A C 1
ATOM 1179 O O . ILE A 1 152 ? 15.233 -1.294 8.579 1.00 93.88 152 ILE A O 1
ATOM 1183 N N . MET A 1 153 ? 17.158 -2.442 8.575 1.00 91.56 153 MET A N 1
ATOM 1184 C CA . MET A 1 153 ? 17.635 -1.951 9.872 1.00 91.56 153 MET A CA 1
ATOM 1185 C C . MET A 1 153 ? 17.926 -0.443 9.886 1.00 91.56 153 MET A C 1
ATOM 1187 O O . MET A 1 153 ? 17.914 0.158 10.954 1.00 91.56 153 MET A O 1
ATOM 1191 N N . GLU A 1 154 ? 18.157 0.178 8.727 1.00 94.25 154 GLU A N 1
ATOM 1192 C CA . GLU A 1 154 ? 18.346 1.631 8.588 1.00 94.25 154 GLU A CA 1
ATOM 1193 C C . GLU A 1 154 ? 17.019 2.388 8.420 1.00 94.25 154 GLU A C 1
ATOM 1195 O O . GLU A 1 154 ? 17.006 3.610 8.290 1.00 94.25 154 GLU A O 1
ATOM 1200 N N . LEU A 1 155 ? 15.894 1.669 8.383 1.00 94.25 155 LEU A N 1
ATOM 1201 C CA . LEU A 1 155 ? 14.564 2.231 8.150 1.00 94.25 155 LEU A CA 1
ATOM 1202 C C . LEU A 1 155 ? 13.676 2.168 9.400 1.00 94.25 155 LEU A C 1
ATOM 1204 O O . LEU A 1 155 ? 12.503 2.499 9.329 1.00 94.25 155 LEU A O 1
ATOM 1208 N N . THR A 1 156 ? 14.190 1.747 10.556 1.00 92.00 156 THR A N 1
ATOM 1209 C CA . THR A 1 156 ? 13.361 1.495 11.751 1.00 92.00 156 THR A CA 1
ATOM 1210 C C . THR A 1 156 ? 12.755 2.747 12.389 1.00 92.00 156 THR A C 1
ATOM 1212 O O . THR A 1 156 ? 11.842 2.635 13.203 1.00 92.00 156 THR A O 1
ATOM 1215 N N . ASP A 1 157 ? 13.279 3.927 12.066 1.00 91.25 157 ASP A N 1
ATOM 1216 C CA . ASP A 1 157 ? 12.896 5.222 12.635 1.00 91.25 157 ASP A CA 1
ATOM 1217 C C . ASP A 1 157 ? 11.915 6.019 11.758 1.00 9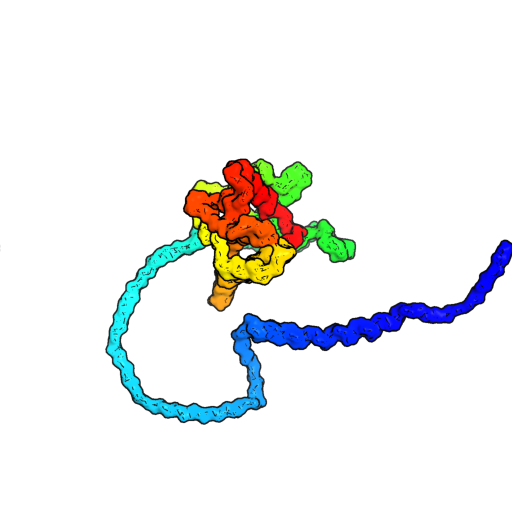1.25 157 ASP A C 1
ATOM 1219 O O . ASP A 1 157 ? 11.497 7.114 12.137 1.00 91.25 157 ASP A O 1
ATOM 1223 N N . ILE A 1 158 ? 11.524 5.475 10.604 1.00 94.56 158 ILE A N 1
ATOM 1224 C CA . ILE A 1 158 ? 10.708 6.189 9.618 1.00 94.56 158 ILE A CA 1
ATOM 1225 C C . ILE A 1 158 ? 9.214 5.972 9.833 1.00 94.56 158 ILE A C 1
ATOM 1227 O O . ILE A 1 158 ? 8.772 5.077 10.553 1.00 94.56 158 ILE A O 1
ATOM 1231 N N . THR A 1 159 ? 8.409 6.804 9.181 1.00 94.94 159 THR A N 1
ATOM 1232 C CA . THR A 1 159 ? 6.946 6.675 9.195 1.00 94.94 159 THR A CA 1
ATOM 1233 C C . THR A 1 159 ? 6.450 5.789 8.043 1.00 94.94 159 THR A C 1
ATOM 1235 O O . THR A 1 159 ? 7.137 5.664 7.021 1.00 94.94 159 THR A O 1
ATOM 1238 N N . PRO A 1 160 ? 5.257 5.176 8.143 1.00 95.31 160 PRO A N 1
ATOM 1239 C CA . PRO A 1 160 ? 4.644 4.458 7.024 1.00 95.31 160 PRO A CA 1
ATOM 1240 C C . PRO A 1 160 ? 4.479 5.324 5.767 1.00 95.31 160 PRO A C 1
ATOM 1242 O O . PRO A 1 160 ? 4.652 4.837 4.653 1.00 95.31 160 PRO A O 1
ATOM 1245 N N . GLU A 1 161 ? 4.206 6.617 5.931 1.00 95.19 161 GLU A N 1
ATOM 1246 C CA . GLU A 1 161 ? 4.081 7.586 4.843 1.00 95.19 161 GLU A CA 1
ATOM 1247 C C . GLU A 1 161 ? 5.415 7.788 4.117 1.00 95.19 161 GLU A C 1
ATOM 1249 O O . GLU A 1 161 ? 5.463 7.768 2.885 1.00 95.19 161 GLU A O 1
ATOM 1254 N N . GLU A 1 162 ? 6.510 7.921 4.871 1.00 95.94 162 GLU A N 1
ATOM 1255 C CA . GLU A 1 162 ? 7.858 7.983 4.303 1.00 95.94 162 GLU A CA 1
ATOM 1256 C C . GLU A 1 162 ? 8.269 6.648 3.667 1.00 95.94 162 GLU A C 1
ATOM 1258 O O . GLU A 1 162 ? 8.901 6.633 2.611 1.00 95.94 162 GLU A O 1
ATOM 1263 N N . THR A 1 163 ? 7.862 5.523 4.261 1.00 96.56 163 THR A N 1
ATOM 1264 C CA . THR A 1 163 ? 8.095 4.180 3.703 1.00 96.56 163 THR A CA 1
ATOM 1265 C C . THR A 1 163 ? 7.418 4.038 2.346 1.00 96.56 163 THR A C 1
ATOM 1267 O O . THR A 1 163 ? 8.048 3.616 1.378 1.00 96.56 163 THR A O 1
ATOM 1270 N N . PHE A 1 164 ? 6.152 4.449 2.240 1.00 95.94 164 PHE A N 1
ATOM 1271 C CA . PHE A 1 164 ? 5.423 4.467 0.977 1.00 95.94 164 PHE A CA 1
ATOM 1272 C C . PHE A 1 164 ? 6.103 5.379 -0.050 1.00 95.94 164 PHE A C 1
ATOM 1274 O O . PHE A 1 164 ? 6.293 4.980 -1.201 1.00 95.94 164 PHE A O 1
ATOM 1281 N N . TRP A 1 165 ? 6.520 6.579 0.363 1.00 96.44 165 TRP A N 1
ATOM 1282 C CA . TRP A 1 165 ? 7.255 7.496 -0.506 1.00 96.44 165 TRP A CA 1
ATOM 1283 C C . TRP A 1 165 ? 8.542 6.865 -1.047 1.00 96.44 165 TRP A C 1
ATOM 1285 O O . TRP A 1 165 ? 8.790 6.909 -2.256 1.00 96.44 165 TRP A O 1
ATOM 1295 N N . LEU A 1 166 ? 9.333 6.232 -0.177 1.00 97.00 166 LEU A N 1
ATOM 1296 C CA . LEU A 1 166 ? 10.550 5.518 -0.550 1.00 97.00 166 LEU A CA 1
ATOM 1297 C C . LEU A 1 166 ? 10.239 4.396 -1.542 1.00 97.00 166 LEU A C 1
ATOM 1299 O O . LEU A 1 166 ? 10.841 4.340 -2.613 1.00 97.00 166 LEU A O 1
ATOM 1303 N N . LEU A 1 167 ? 9.264 3.540 -1.233 1.00 96.44 167 LEU A N 1
ATOM 1304 C CA . LEU A 1 167 ? 8.853 2.433 -2.097 1.00 96.44 167 LEU A CA 1
ATOM 1305 C C . LEU A 1 167 ? 8.439 2.923 -3.485 1.00 96.44 167 LEU A C 1
ATOM 1307 O O . LEU A 1 167 ? 8.806 2.307 -4.481 1.00 96.44 167 LEU A O 1
ATOM 1311 N N . VAL A 1 168 ? 7.740 4.049 -3.585 1.00 95.00 168 VAL A N 1
ATOM 1312 C CA . VAL A 1 168 ? 7.217 4.552 -4.860 1.00 95.00 168 VAL A CA 1
ATOM 1313 C C . VAL A 1 168 ? 8.267 5.329 -5.660 1.00 95.00 168 VAL A C 1
ATOM 1315 O O . VAL A 1 168 ? 8.404 5.094 -6.860 1.00 95.00 168 VAL A O 1
ATOM 1318 N N . THR A 1 169 ? 9.055 6.191 -5.015 1.00 94.88 169 THR A N 1
ATOM 1319 C CA . THR A 1 169 ? 10.000 7.103 -5.694 1.00 94.88 169 THR A CA 1
ATOM 1320 C C . THR A 1 169 ? 11.440 6.588 -5.757 1.00 94.88 169 THR A C 1
ATOM 1322 O O . THR A 1 169 ? 12.256 7.111 -6.520 1.00 94.88 169 THR A O 1
ATOM 1325 N N . GLY A 1 170 ? 11.782 5.586 -4.942 1.00 94.88 170 GLY A N 1
ATOM 1326 C CA . GLY A 1 170 ? 13.151 5.093 -4.778 1.00 94.88 170 GLY A CA 1
ATOM 1327 C C . GLY A 1 170 ? 14.066 6.013 -3.965 1.00 94.88 170 GLY A C 1
ATOM 1328 O O . GLY A 1 170 ? 15.265 5.755 -3.902 1.00 94.88 170 GLY A O 1
ATOM 1329 N N . GLN A 1 171 ? 13.540 7.091 -3.375 1.00 94.19 171 GLN A N 1
ATOM 1330 C CA . GLN A 1 171 ? 14.309 8.104 -2.647 1.00 94.19 171 GLN A CA 1
ATOM 1331 C C . GLN A 1 171 ? 13.641 8.425 -1.308 1.00 94.19 171 GLN A C 1
ATOM 1333 O O . GLN A 1 171 ? 12.427 8.302 -1.172 1.00 94.19 171 GLN A O 1
ATOM 1338 N N . ARG A 1 172 ? 14.421 8.860 -0.313 1.00 94.62 172 ARG A N 1
ATOM 1339 C CA . ARG A 1 172 ? 13.872 9.385 0.948 1.00 94.62 172 ARG A CA 1
ATOM 1340 C C . ARG A 1 172 ? 13.159 10.717 0.692 1.00 94.62 172 ARG A C 1
ATOM 1342 O O . ARG A 1 172 ? 13.602 11.488 -0.160 1.00 94.62 172 ARG A O 1
ATOM 1349 N N . ALA A 1 173 ? 12.059 10.954 1.402 1.00 94.81 173 ALA A N 1
ATOM 1350 C CA . ALA A 1 173 ? 11.287 12.187 1.280 1.00 94.81 173 ALA A CA 1
ATOM 1351 C C . ALA A 1 173 ? 12.039 13.363 1.916 1.00 94.81 173 ALA A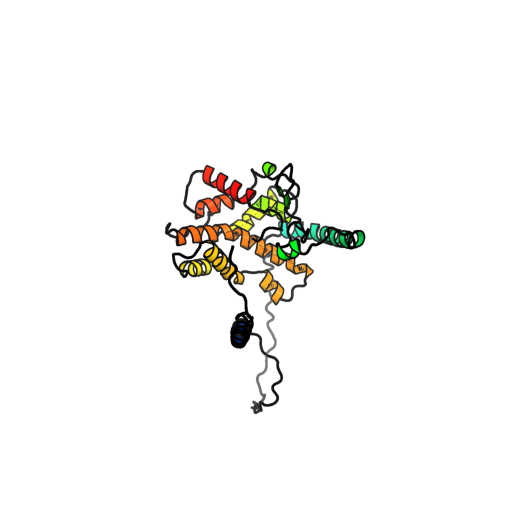 C 1
ATOM 1353 O O . ALA A 1 173 ? 12.686 13.199 2.952 1.00 94.81 173 ALA A O 1
ATOM 1354 N N . THR A 1 174 ? 11.922 14.562 1.343 1.00 96.00 174 THR A N 1
ATOM 1355 C CA . THR A 1 174 ? 12.226 15.790 2.095 1.00 96.00 174 THR A CA 1
ATOM 1356 C C . THR A 1 174 ? 11.133 16.070 3.127 1.00 96.00 174 THR A C 1
ATOM 1358 O O . THR A 1 174 ? 10.039 15.506 3.066 1.00 96.00 174 THR A O 1
ATOM 1361 N N . SER A 1 175 ? 11.397 16.977 4.069 1.00 93.94 175 SER A N 1
ATOM 1362 C CA . SER A 1 175 ? 10.411 17.380 5.078 1.00 93.94 175 SER A CA 1
ATOM 1363 C C . SER A 1 175 ? 9.111 17.903 4.453 1.00 93.94 175 SER A C 1
ATOM 1365 O O . SER A 1 175 ? 8.026 17.612 4.950 1.00 93.94 175 SER A O 1
ATOM 1367 N N . GLU A 1 176 ? 9.206 18.647 3.350 1.00 93.12 176 GLU A N 1
ATOM 1368 C CA . GLU A 1 176 ? 8.055 19.191 2.625 1.00 93.12 176 GLU A CA 1
ATOM 1369 C C . GLU A 1 176 ? 7.271 18.097 1.888 1.00 93.12 176 GLU A C 1
ATOM 1371 O O . GLU A 1 176 ? 6.041 18.087 1.934 1.00 93.12 176 GLU A O 1
ATOM 1376 N N . GLU A 1 177 ? 7.976 17.167 1.231 1.00 94.25 177 GLU A N 1
ATOM 1377 C CA . GLU A 1 177 ? 7.373 16.016 0.546 1.00 94.25 177 GLU A CA 1
ATOM 1378 C C . GLU A 1 177 ? 6.625 15.120 1.548 1.00 94.25 177 GLU A C 1
ATOM 1380 O O . GLU A 1 177 ? 5.479 14.730 1.310 1.00 94.25 177 GLU A O 1
ATOM 1385 N N . LEU A 1 178 ? 7.244 14.846 2.700 1.00 93.81 178 LEU A N 1
ATOM 1386 C CA . LEU A 1 178 ? 6.648 14.037 3.758 1.00 93.81 178 LEU A CA 1
ATOM 1387 C C . LEU A 1 178 ? 5.416 14.712 4.369 1.00 93.81 178 LEU A C 1
ATOM 1389 O O . LEU A 1 178 ? 4.396 14.056 4.579 1.00 93.81 178 LEU A O 1
ATOM 1393 N N . GLU A 1 179 ? 5.475 16.018 4.625 1.00 92.50 179 GLU A N 1
ATOM 1394 C CA . GLU A 1 179 ? 4.337 16.756 5.169 1.00 92.50 179 GLU A CA 1
ATOM 1395 C C . GLU A 1 179 ? 3.155 16.787 4.185 1.00 92.50 179 GLU A C 1
ATOM 1397 O O . GLU A 1 179 ? 2.008 16.586 4.592 1.00 92.50 179 GLU A O 1
ATOM 1402 N N . GLU A 1 180 ? 3.395 16.952 2.877 1.00 91.50 180 GLU A N 1
ATOM 1403 C CA . GLU A 1 180 ? 2.324 16.804 1.878 1.00 91.50 180 GLU A CA 1
ATOM 1404 C C . GLU A 1 180 ? 1.722 15.395 1.917 1.00 91.50 180 GLU A C 1
ATOM 1406 O O . GLU A 1 180 ? 0.494 15.263 1.943 1.00 91.50 180 GLU A O 1
ATOM 1411 N N . MET A 1 181 ? 2.555 14.351 1.977 1.00 92.00 181 MET A N 1
ATOM 1412 C CA . MET A 1 181 ? 2.066 12.973 2.045 1.00 92.00 181 MET A CA 1
ATOM 1413 C C . MET A 1 181 ? 1.186 12.739 3.269 1.00 92.00 181 MET A C 1
ATOM 1415 O O . MET A 1 181 ? 0.079 12.223 3.121 1.00 92.00 181 MET A O 1
ATOM 1419 N N . ARG A 1 182 ? 1.609 13.181 4.456 1.00 92.50 182 ARG A N 1
ATOM 1420 C CA . ARG A 1 182 ? 0.814 13.062 5.690 1.00 92.50 182 ARG A CA 1
ATOM 1421 C C . ARG A 1 182 ? -0.539 13.762 5.563 1.00 92.50 182 ARG A C 1
ATOM 1423 O O . ARG A 1 182 ? -1.567 13.193 5.921 1.00 92.50 182 ARG A O 1
ATOM 1430 N N . ASN A 1 183 ? -0.565 14.954 4.966 1.00 91.62 183 ASN A N 1
ATOM 1431 C CA . ASN A 1 183 ? -1.803 15.694 4.709 1.00 91.62 183 ASN A CA 1
ATOM 1432 C C . ASN A 1 183 ? -2.715 15.019 3.674 1.00 91.62 183 ASN A C 1
ATOM 1434 O O . ASN A 1 183 ? -3.934 15.201 3.701 1.00 91.62 183 ASN A O 1
ATOM 1438 N N . VAL A 1 184 ? -2.153 14.258 2.735 1.00 91.94 184 VAL A N 1
ATOM 1439 C CA . VAL A 1 184 ? -2.938 13.449 1.797 1.00 91.94 184 VAL A CA 1
ATOM 1440 C C . VAL A 1 184 ? -3.504 12.217 2.498 1.00 91.94 184 VAL A C 1
ATOM 1442 O O . VAL A 1 184 ? -4.708 11.986 2.394 1.00 91.94 184 VAL A O 1
ATOM 1445 N N . PHE A 1 185 ? -2.676 11.466 3.228 1.00 93.31 185 PHE A N 1
ATOM 1446 C CA . PHE A 1 185 ? -3.086 10.281 3.988 1.00 93.31 185 PHE A CA 1
ATOM 1447 C C . PHE A 1 185 ? -4.211 10.604 4.982 1.00 93.31 185 PHE A C 1
ATOM 1449 O O . PHE A 1 185 ? -5.224 9.901 5.017 1.00 93.31 185 PHE A O 1
ATOM 1456 N N . ALA A 1 186 ? -4.098 11.731 5.692 1.00 92.25 186 ALA A N 1
ATOM 1457 C CA . ALA A 1 186 ? -5.083 12.189 6.672 1.00 92.25 186 ALA A CA 1
ATOM 1458 C C . ALA A 1 186 ? -6.516 12.318 6.126 1.00 92.25 186 ALA A C 1
ATOM 1460 O O . ALA A 1 186 ? -7.481 12.170 6.872 1.00 92.25 186 ALA A O 1
ATOM 1461 N N . LYS A 1 187 ? -6.686 12.529 4.815 1.00 91.69 187 LYS A N 1
ATOM 1462 C CA . LYS A 1 187 ? -8.012 12.648 4.178 1.00 91.69 187 LYS A CA 1
ATOM 1463 C C . LYS A 1 187 ? -8.772 11.329 4.085 1.00 91.69 187 LYS A C 1
ATOM 1465 O O . LYS A 1 187 ? -9.962 11.343 3.785 1.00 91.69 187 LYS A O 1
ATOM 1470 N N . PHE A 1 188 ? -8.082 10.208 4.267 1.00 93.19 188 PHE A N 1
ATOM 1471 C CA . PHE A 1 188 ? -8.602 8.878 3.970 1.00 93.19 188 PHE A CA 1
ATOM 1472 C C . PHE A 1 188 ? -8.565 7.936 5.180 1.00 93.19 188 PHE A C 1
ATOM 1474 O O . PHE A 1 188 ? -8.937 6.772 5.036 1.00 93.19 188 PHE A O 1
ATOM 1481 N N . TYR A 1 189 ? -8.151 8.415 6.362 1.00 94.06 189 TYR A N 1
ATOM 1482 C CA . TYR A 1 189 ? -8.205 7.629 7.602 1.00 94.06 189 TYR A CA 1
ATOM 1483 C C . TYR A 1 189 ? -9.645 7.311 8.025 1.00 94.06 189 TYR A C 1
ATOM 1485 O O . TYR A 1 189 ? -9.906 6.237 8.568 1.00 94.06 189 TYR A O 1
ATOM 1493 N N . GLU A 1 190 ? -10.587 8.217 7.751 1.00 92.94 190 GLU A N 1
ATOM 1494 C CA . GLU A 1 190 ? -12.010 7.961 7.963 1.00 92.94 190 GLU A CA 1
ATOM 1495 C C . GLU A 1 190 ? -12.566 7.080 6.837 1.00 92.94 190 GLU A C 1
ATOM 1497 O O . GLU A 1 190 ? -12.498 7.425 5.655 1.00 92.94 190 GLU A O 1
ATOM 1502 N N . ILE A 1 191 ? -13.142 5.935 7.207 1.00 93.62 191 ILE A N 1
ATOM 1503 C CA . ILE A 1 191 ? -13.791 5.037 6.250 1.00 93.62 191 ILE A CA 1
ATOM 1504 C C . ILE A 1 191 ? -15.250 5.453 6.004 1.00 93.62 191 ILE A C 1
ATOM 1506 O O . ILE A 1 191 ? -15.947 5.841 6.946 1.00 93.62 191 ILE A O 1
ATOM 1510 N N . PRO A 1 192 ? -15.771 5.323 4.769 1.00 94.62 192 PRO A N 1
ATOM 1511 C CA . PRO A 1 192 ? -17.155 5.680 4.480 1.00 94.62 192 PRO A CA 1
ATOM 1512 C C . PRO A 1 192 ? -18.171 4.878 5.306 1.00 94.62 192 PRO A C 1
ATOM 1514 O O . PRO A 1 192 ? -18.027 3.671 5.520 1.00 94.62 192 PRO A O 1
ATOM 1517 N N . SER A 1 193 ? -19.272 5.522 5.697 1.00 95.12 193 SER A N 1
ATOM 1518 C CA . SER A 1 193 ? -20.312 4.906 6.538 1.00 95.12 193 SER A CA 1
ATOM 1519 C C . SER A 1 193 ? -20.948 3.656 5.917 1.00 95.12 193 SER A C 1
ATOM 1521 O O . SER A 1 193 ? -21.291 2.712 6.631 1.00 95.12 193 SER A O 1
ATOM 1523 N N . TYR A 1 194 ? -21.059 3.592 4.585 1.00 96.12 194 TYR A N 1
ATOM 1524 C CA . TYR A 1 194 ? -21.573 2.410 3.888 1.00 96.12 194 TYR A CA 1
ATOM 1525 C C . TYR A 1 194 ? -20.656 1.182 4.044 1.00 96.12 194 TYR A C 1
ATOM 1527 O O . TYR A 1 194 ? -21.149 0.052 4.079 1.00 96.12 194 TYR A O 1
ATOM 1535 N N . VAL A 1 195 ? -19.344 1.384 4.206 1.00 96.62 195 VAL A N 1
ATOM 1536 C CA . VAL A 1 195 ? -18.379 0.306 4.469 1.00 96.62 195 VAL A CA 1
ATOM 1537 C C . VAL A 1 195 ? -18.591 -0.237 5.876 1.00 96.62 195 VAL A C 1
ATOM 1539 O O . VAL A 1 195 ? -18.718 -1.445 6.056 1.00 96.62 195 VAL A O 1
ATOM 1542 N N . VAL A 1 196 ? -18.743 0.646 6.869 1.00 96.25 196 VAL A N 1
ATOM 1543 C CA . VAL A 1 196 ? -19.057 0.251 8.253 1.00 96.25 196 VAL A CA 1
ATOM 1544 C C . VAL A 1 196 ? -20.361 -0.545 8.312 1.00 96.25 196 VAL A C 1
ATOM 1546 O O . VAL A 1 196 ? -20.416 -1.585 8.967 1.00 96.25 196 VAL A O 1
ATOM 1549 N N . ASN A 1 197 ? -21.396 -0.104 7.594 1.00 97.00 197 ASN A N 1
ATOM 1550 C CA . ASN A 1 197 ? -22.670 -0.823 7.517 1.00 97.00 197 ASN A CA 1
ATOM 1551 C C . ASN A 1 197 ? -22.509 -2.211 6.883 1.00 97.00 197 ASN A C 1
ATOM 1553 O O . ASN A 1 197 ? -23.093 -3.175 7.373 1.00 97.00 197 ASN A O 1
ATOM 1557 N N . THR A 1 198 ? -21.678 -2.326 5.843 1.00 97.06 198 THR A N 1
ATOM 1558 C CA . THR A 1 198 ? -21.348 -3.612 5.210 1.00 97.06 198 THR A CA 1
ATOM 1559 C C . THR A 1 198 ? -20.668 -4.553 6.205 1.00 97.06 198 THR A C 1
ATOM 1561 O O . THR A 1 198 ? -21.086 -5.700 6.344 1.00 97.06 198 THR A O 1
ATOM 1564 N N . LEU A 1 199 ? -19.684 -4.061 6.966 1.00 97.12 199 LEU A N 1
ATOM 1565 C CA . LEU A 1 199 ? -18.995 -4.844 7.997 1.00 97.12 199 LEU A CA 1
ATOM 1566 C C . LEU A 1 199 ? -19.932 -5.275 9.132 1.00 97.12 199 LEU A C 1
ATOM 1568 O O . LEU A 1 199 ? -19.882 -6.426 9.560 1.00 97.12 199 LEU A O 1
ATOM 1572 N N . LYS A 1 200 ? -20.804 -4.373 9.602 1.00 96.56 200 LYS A N 1
ATOM 1573 C CA . LYS A 1 200 ? -21.799 -4.661 10.651 1.00 96.56 200 LYS A CA 1
ATOM 1574 C C . LYS A 1 200 ? -22.864 -5.669 10.190 1.00 96.56 200 LYS A C 1
ATOM 1576 O O . LYS A 1 200 ? -23.463 -6.328 11.034 1.00 96.56 200 LYS A O 1
ATOM 1581 N N . ALA A 1 201 ? -23.096 -5.803 8.882 1.00 97.56 201 ALA A N 1
ATOM 1582 C CA . ALA A 1 201 ? -24.029 -6.778 8.316 1.00 97.56 201 ALA A CA 1
ATOM 1583 C C . ALA A 1 201 ? -23.438 -8.195 8.182 1.00 97.56 201 ALA A C 1
ATOM 1585 O O . ALA A 1 201 ? -24.187 -9.156 7.997 1.00 97.56 201 ALA A O 1
ATOM 1586 N N . MET A 1 202 ? -22.111 -8.348 8.259 1.00 97.44 202 MET A N 1
ATOM 1587 C CA . MET A 1 202 ? -21.469 -9.663 8.238 1.00 97.44 202 MET A CA 1
ATOM 1588 C C . MET A 1 202 ? -21.774 -10.449 9.519 1.00 97.44 202 MET A C 1
ATOM 1590 O O . MET A 1 202 ? -22.064 -9.877 10.569 1.00 97.44 202 MET A O 1
ATOM 1594 N N . HIS A 1 203 ? -21.671 -11.781 9.456 1.00 96.62 203 HIS A N 1
ATOM 1595 C CA . HIS A 1 203 ? -21.866 -12.616 10.643 1.00 96.62 203 HIS A CA 1
ATOM 1596 C C . HIS A 1 203 ? -20.857 -12.221 11.744 1.00 96.62 203 HIS A C 1
ATOM 1598 O O . HIS A 1 203 ? -19.674 -12.076 11.416 1.00 96.62 203 HIS A O 1
ATOM 1604 N N . PRO A 1 204 ? -21.253 -12.111 13.029 1.00 92.56 204 PRO A N 1
ATOM 1605 C CA . PRO A 1 204 ? -20.361 -11.669 14.109 1.00 92.56 204 PRO A CA 1
ATOM 1606 C C . PRO A 1 204 ? -19.097 -12.517 14.279 1.00 92.56 204 PRO A C 1
ATOM 1608 O O . PRO A 1 204 ? -18.088 -12.032 14.775 1.00 92.56 204 PRO A O 1
ATOM 1611 N N . GLU A 1 205 ? -19.130 -13.783 13.858 1.00 94.56 205 GLU A N 1
ATOM 1612 C CA . GLU A 1 205 ? -17.974 -14.686 13.929 1.00 94.56 205 GLU A CA 1
ATOM 1613 C C . GLU A 1 205 ? -17.108 -14.710 12.663 1.00 94.56 205 GLU A C 1
ATOM 1615 O O . GLU A 1 205 ? -16.115 -15.440 12.628 1.00 94.56 205 GLU A O 1
ATOM 1620 N N . SER A 1 206 ? -17.445 -13.908 11.646 1.00 96.69 206 SER A N 1
ATOM 1621 C CA . SER A 1 206 ? -16.700 -13.841 10.383 1.00 96.69 206 SER A CA 1
ATOM 1622 C C . SER A 1 206 ? -15.206 -13.637 10.627 1.00 96.69 206 SER A C 1
ATOM 1624 O O . SER A 1 206 ? -14.793 -12.916 11.539 1.00 96.69 206 SER A O 1
ATOM 1626 N N . HIS A 1 207 ? -14.376 -14.287 9.812 1.00 97.62 207 HIS A N 1
ATOM 1627 C CA . HIS A 1 207 ? -12.930 -14.159 9.940 1.00 97.62 207 HIS A CA 1
ATOM 1628 C C . HIS A 1 207 ? -12.493 -12.711 9.629 1.00 97.62 207 HIS A C 1
ATOM 1630 O O . HIS A 1 207 ? -12.926 -12.181 8.601 1.00 97.62 207 HIS A O 1
ATOM 1636 N N . PRO A 1 208 ? -11.610 -12.077 10.429 1.00 97.56 208 PRO A N 1
ATOM 1637 C CA . PRO A 1 208 ? -11.190 -10.688 10.215 1.00 97.56 208 PRO A CA 1
ATOM 1638 C C . PRO A 1 208 ? -10.680 -10.402 8.798 1.00 97.56 208 PRO A C 1
ATOM 1640 O O . PRO A 1 208 ? -11.047 -9.395 8.209 1.00 97.56 208 PRO A O 1
ATOM 1643 N N . MET A 1 209 ? -9.913 -11.322 8.202 1.00 97.31 209 MET A N 1
ATOM 1644 C CA . MET A 1 209 ? -9.434 -11.163 6.818 1.00 97.31 209 MET A CA 1
ATOM 1645 C C . MET A 1 209 ? -10.553 -11.230 5.768 1.00 97.31 209 MET A C 1
ATOM 1647 O O . MET A 1 209 ? -10.476 -10.549 4.751 1.00 97.31 209 MET A O 1
ATOM 1651 N N . ALA A 1 210 ? -11.616 -12.007 6.013 1.00 98.00 210 ALA A N 1
ATOM 1652 C CA . ALA A 1 210 ? -12.779 -12.019 5.125 1.00 98.00 210 ALA A CA 1
ATOM 1653 C C . ALA A 1 210 ? -13.548 -10.694 5.227 1.00 98.00 210 ALA A C 1
ATOM 1655 O O . ALA A 1 210 ? -13.994 -10.158 4.216 1.00 98.00 210 ALA A O 1
ATOM 1656 N N . MET A 1 211 ? -13.647 -10.142 6.441 1.00 98.25 211 MET A N 1
ATOM 1657 C CA . MET A 1 211 ? -14.212 -8.811 6.667 1.00 98.25 211 MET A CA 1
ATOM 1658 C C . MET A 1 211 ? -13.376 -7.720 5.992 1.00 98.25 211 MET A C 1
ATOM 1660 O O . MET A 1 211 ? -13.938 -6.838 5.352 1.00 98.25 211 MET A O 1
ATOM 1664 N N . LEU A 1 212 ? -12.045 -7.815 6.072 1.00 97.50 212 LEU A N 1
ATOM 1665 C CA . LEU A 1 212 ? -11.122 -6.885 5.424 1.00 97.50 212 LEU A CA 1
ATOM 1666 C C . LEU A 1 212 ? -11.305 -6.891 3.907 1.00 97.50 212 LEU A C 1
ATOM 1668 O O . LEU A 1 212 ? -11.503 -5.837 3.311 1.00 97.50 212 LEU A O 1
ATOM 1672 N N . SER A 1 213 ? -11.319 -8.078 3.296 1.00 97.38 213 SER A N 1
ATOM 1673 C CA . SER A 1 213 ? -11.544 -8.227 1.857 1.00 97.38 213 SER A CA 1
ATOM 1674 C C . SER A 1 213 ? -12.903 -7.661 1.431 1.00 97.38 213 SER A C 1
ATOM 1676 O O . SER A 1 213 ? -12.967 -6.871 0.492 1.00 97.38 213 SER A O 1
ATOM 1678 N N . ALA A 1 214 ? -13.981 -7.985 2.152 1.00 97.62 214 ALA A N 1
ATOM 1679 C CA . ALA A 1 214 ? -15.313 -7.460 1.852 1.00 97.62 214 ALA A CA 1
ATOM 1680 C C . ALA A 1 214 ? -15.388 -5.929 1.995 1.00 97.62 214 ALA A C 1
ATOM 1682 O O . ALA A 1 214 ? -15.983 -5.262 1.149 1.00 97.62 214 ALA A O 1
ATOM 1683 N N . GLY A 1 215 ? -14.764 -5.369 3.035 1.00 96.81 215 GLY A N 1
ATOM 1684 C CA . GLY A 1 215 ? -14.702 -3.927 3.260 1.00 96.81 215 GLY A CA 1
ATOM 1685 C C . GLY A 1 215 ? -13.933 -3.188 2.164 1.00 96.81 215 GLY A C 1
ATOM 1686 O O . GLY A 1 215 ? -14.423 -2.184 1.654 1.00 96.81 215 GLY A O 1
ATOM 1687 N N . LEU A 1 216 ? -12.780 -3.719 1.745 1.00 95.50 216 LEU A N 1
ATOM 1688 C CA . LEU A 1 216 ? -11.998 -3.169 0.633 1.00 95.50 216 LEU A CA 1
ATOM 1689 C C . LEU A 1 216 ? -12.775 -3.225 -0.686 1.00 95.50 216 LEU A C 1
ATOM 1691 O O . LEU A 1 216 ? -12.824 -2.236 -1.412 1.00 95.50 216 LEU A O 1
ATOM 1695 N N . LEU A 1 217 ? -13.432 -4.351 -0.981 1.00 96.62 217 LEU A N 1
ATOM 1696 C CA . LEU A 1 217 ? -14.254 -4.490 -2.185 1.00 96.62 217 LEU A CA 1
ATOM 1697 C C . LEU A 1 217 ? -15.452 -3.533 -2.182 1.00 96.62 217 LEU A C 1
ATOM 1699 O O . LEU A 1 217 ? -15.814 -3.011 -3.233 1.00 96.62 217 LEU A O 1
ATOM 1703 N N . ALA A 1 218 ? -16.043 -3.254 -1.016 1.00 96.25 218 ALA A N 1
ATOM 1704 C CA . ALA A 1 218 ? -17.113 -2.266 -0.902 1.00 96.25 218 ALA A CA 1
ATOM 1705 C C . ALA A 1 218 ? -16.641 -0.848 -1.275 1.00 96.25 218 ALA A C 1
ATOM 1707 O O . ALA A 1 218 ? -17.435 -0.067 -1.793 1.00 96.25 218 ALA A O 1
ATOM 1708 N N . MET A 1 219 ? -15.360 -0.526 -1.061 1.00 94.69 219 MET A N 1
ATOM 1709 C CA . MET A 1 219 ? -14.762 0.771 -1.406 1.00 94.69 219 MET A CA 1
ATOM 1710 C C . MET A 1 219 ? -14.433 0.940 -2.897 1.00 94.69 219 MET A C 1
ATOM 1712 O O . MET A 1 219 ? -13.998 2.022 -3.290 1.00 94.69 219 MET A O 1
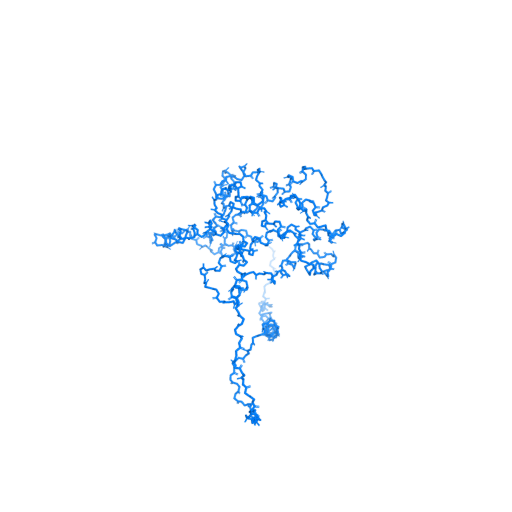ATOM 1716 N N . GLU A 1 220 ? -14.655 -0.072 -3.747 1.00 94.00 220 GLU A N 1
ATOM 1717 C CA . GLU A 1 220 ? -14.358 -0.002 -5.190 1.00 94.00 220 GLU A CA 1
ATOM 1718 C C . GLU A 1 220 ? -15.019 1.200 -5.880 1.00 94.00 220 GLU A C 1
ATOM 1720 O O . GLU A 1 220 ? -14.407 1.810 -6.756 1.00 94.00 220 GLU A O 1
ATOM 1725 N N . HIS A 1 221 ? -16.200 1.623 -5.416 1.00 91.31 221 HIS A N 1
ATOM 1726 C CA . HIS A 1 221 ? -16.912 2.794 -5.938 1.00 91.31 221 HIS A CA 1
ATOM 1727 C C . HIS A 1 221 ? -16.079 4.093 -5.906 1.00 91.31 221 HIS A C 1
ATOM 1729 O O . HIS A 1 221 ? -16.270 5.007 -6.722 1.00 91.31 221 HIS A O 1
ATOM 1735 N N . GLU A 1 222 ? -15.136 4.190 -4.969 1.00 92.88 222 GLU A N 1
ATOM 1736 C CA . GLU A 1 222 ? -14.260 5.349 -4.836 1.00 92.88 222 GLU A CA 1
ATOM 1737 C C . GLU A 1 222 ? -13.175 5.403 -5.921 1.00 92.88 222 GLU A C 1
ATOM 1739 O O . GLU A 1 222 ? -12.647 6.491 -6.157 1.00 92.88 222 GLU A O 1
ATOM 1744 N N . SER A 1 223 ? -12.904 4.293 -6.622 1.00 95.81 223 SER A N 1
ATOM 1745 C CA . SER A 1 223 ? -11.785 4.146 -7.561 1.00 95.81 223 SER A CA 1
ATOM 1746 C C . SER A 1 223 ? -11.759 5.237 -8.633 1.00 95.81 223 SER A C 1
ATOM 1748 O O . SER A 1 223 ? -12.671 5.395 -9.457 1.00 95.81 223 SER A O 1
ATOM 1750 N N . GLU A 1 224 ? -10.666 5.989 -8.641 1.00 96.00 224 GLU A N 1
ATOM 1751 C CA . GLU A 1 224 ? -10.333 6.961 -9.670 1.00 96.00 224 GLU A CA 1
ATOM 1752 C C . GLU A 1 224 ? -9.849 6.265 -10.942 1.00 96.00 224 GLU A C 1
ATOM 1754 O O . GLU A 1 224 ? -10.143 6.739 -12.042 1.00 96.00 224 GLU A O 1
ATOM 1759 N N . PHE A 1 225 ? -9.177 5.113 -10.823 1.00 96.88 225 PHE A N 1
ATOM 1760 C CA . PHE A 1 225 ? -8.766 4.313 -11.974 1.00 96.88 225 PHE A CA 1
ATOM 1761 C C . PHE A 1 225 ? -9.969 3.828 -12.779 1.00 96.88 225 PHE A C 1
ATOM 1763 O O . PHE A 1 225 ? -9.992 4.002 -13.999 1.00 96.88 225 PHE A O 1
ATOM 1770 N N . ARG A 1 226 ? -10.997 3.284 -12.112 1.00 96.44 226 ARG A N 1
ATOM 1771 C CA . ARG A 1 226 ? -12.242 2.851 -12.764 1.00 96.44 226 ARG A CA 1
ATOM 1772 C C . ARG A 1 226 ? -12.870 3.995 -13.559 1.00 96.44 226 ARG A C 1
ATOM 1774 O O . ARG A 1 226 ? -13.172 3.833 -14.741 1.00 96.44 226 ARG A O 1
ATOM 1781 N N . LYS A 1 227 ? -13.000 5.170 -12.932 1.00 96.38 227 LYS A N 1
ATOM 1782 C CA . LYS A 1 227 ? -13.558 6.385 -13.553 1.00 96.38 227 LYS A CA 1
ATOM 1783 C C . LYS A 1 227 ? -12.723 6.854 -14.748 1.00 96.38 227 LYS A C 1
ATOM 1785 O O . LYS A 1 227 ? -13.283 7.175 -15.793 1.00 96.38 227 LYS A O 1
ATOM 1790 N N . ALA A 1 228 ? -11.397 6.878 -14.614 1.00 96.56 228 ALA A N 1
ATOM 1791 C CA . ALA A 1 228 ? -10.482 7.277 -15.682 1.00 96.56 228 ALA A CA 1
ATOM 1792 C C . ALA A 1 228 ? -10.522 6.303 -16.871 1.00 96.56 228 ALA A C 1
ATOM 1794 O O . ALA A 1 228 ? -10.538 6.731 -18.027 1.00 96.56 228 ALA A O 1
ATOM 1795 N N . TYR A 1 229 ? -10.576 5.000 -16.594 1.00 96.81 229 TYR A N 1
ATOM 1796 C CA . TYR A 1 229 ? -10.676 3.964 -17.616 1.00 96.81 229 TYR A CA 1
ATOM 1797 C C . TYR A 1 229 ? -11.993 4.070 -18.396 1.00 96.81 229 TYR A C 1
ATOM 1799 O O . TYR A 1 229 ? -11.975 4.109 -19.625 1.00 96.81 229 TYR A O 1
ATOM 1807 N N . ASP A 1 230 ? -13.123 4.202 -17.695 1.00 96.69 230 ASP A N 1
ATOM 1808 C CA . ASP A 1 230 ? -14.447 4.354 -18.316 1.00 96.69 230 ASP A CA 1
ATOM 1809 C C . ASP A 1 230 ? -14.569 5.661 -19.125 1.00 96.69 230 ASP A C 1
ATOM 1811 O O . ASP A 1 230 ? -15.283 5.712 -20.128 1.00 96.69 230 ASP A O 1
ATOM 1815 N N . ALA A 1 231 ? -13.832 6.709 -18.737 1.00 96.88 231 ALA A N 1
ATOM 1816 C CA . ALA A 1 231 ? -13.723 7.962 -19.487 1.00 96.88 231 ALA A CA 1
ATOM 1817 C C . ALA A 1 231 ? -12.795 7.878 -20.719 1.00 96.88 231 ALA A C 1
ATOM 1819 O O . ALA A 1 231 ? -12.696 8.848 -21.473 1.00 96.88 231 ALA A O 1
ATOM 1820 N N . GLY A 1 232 ? -12.115 6.748 -20.940 1.00 96.25 232 GLY A N 1
ATOM 1821 C CA . GLY A 1 232 ? -11.237 6.537 -22.092 1.00 96.25 232 GLY A CA 1
ATOM 1822 C C . GLY A 1 232 ? -9.866 7.208 -21.977 1.00 96.25 232 GLY A C 1
ATOM 1823 O O . GLY A 1 232 ? -9.271 7.557 -22.999 1.00 96.25 232 GLY A O 1
ATOM 1824 N N . VAL A 1 233 ? -9.349 7.407 -20.759 1.00 96.00 233 VAL A N 1
ATOM 1825 C CA . VAL A 1 233 ? -7.987 7.928 -20.552 1.00 96.00 233 VAL A CA 1
ATOM 1826 C C . VAL A 1 233 ? -6.960 6.989 -21.199 1.00 96.00 233 VAL A C 1
ATOM 1828 O O . VAL A 1 233 ? -7.012 5.770 -21.042 1.00 96.00 233 VAL A O 1
ATOM 1831 N N . GLY A 1 234 ? -6.008 7.565 -21.938 1.00 95.25 234 GLY A N 1
ATOM 1832 C CA . GLY A 1 234 ? -4.961 6.804 -22.620 1.00 95.25 234 GLY A CA 1
ATOM 1833 C C . GLY A 1 234 ? -4.075 6.010 -21.654 1.00 95.25 234 GLY A C 1
ATOM 1834 O O . GLY A 1 234 ? -3.842 6.427 -20.519 1.00 95.25 234 GLY A O 1
ATOM 1835 N N . LYS A 1 235 ? -3.528 4.885 -22.134 1.00 93.25 235 LYS A N 1
ATOM 1836 C CA . LYS A 1 235 ? -2.716 3.939 -21.345 1.00 93.25 235 LYS A CA 1
ATOM 1837 C C . LYS A 1 235 ? -1.622 4.620 -20.511 1.00 93.25 235 LYS A C 1
ATOM 1839 O O . LYS A 1 235 ? -1.468 4.301 -19.336 1.00 93.25 235 LYS A O 1
ATOM 1844 N N . ASP A 1 236 ? -0.916 5.588 -21.092 1.00 90.25 236 ASP A N 1
ATOM 1845 C CA . ASP A 1 236 ? 0.207 6.275 -20.439 1.00 90.25 236 ASP A CA 1
ATOM 1846 C C . ASP A 1 236 ? -0.214 7.272 -19.353 1.00 90.25 236 ASP A C 1
ATOM 1848 O O . ASP A 1 236 ? 0.638 7.735 -18.595 1.00 90.25 236 ASP A O 1
ATOM 1852 N N . GLY A 1 237 ? -1.505 7.605 -19.266 1.00 89.44 237 GLY A N 1
ATOM 1853 C CA . GLY A 1 237 ? -2.069 8.466 -18.225 1.00 89.44 237 GLY A CA 1
ATOM 1854 C C . GLY A 1 237 ? -2.688 7.699 -17.056 1.00 89.44 237 GLY A C 1
ATOM 1855 O O . GLY A 1 237 ? -2.845 8.269 -15.978 1.00 89.44 237 GLY A O 1
ATOM 1856 N N . LEU A 1 238 ? -3.011 6.412 -17.236 1.00 94.56 238 LEU A N 1
ATOM 1857 C CA . LEU A 1 238 ? -3.750 5.622 -16.246 1.00 94.56 238 LEU A CA 1
ATOM 1858 C C . LEU A 1 238 ? -2.996 5.427 -14.924 1.00 94.56 238 LEU A C 1
ATOM 1860 O O . LEU A 1 238 ? -3.630 5.338 -13.875 1.00 94.56 238 LEU A O 1
ATOM 1864 N N . TRP A 1 239 ? -1.660 5.403 -14.949 1.00 94.00 239 TRP A N 1
ATOM 1865 C CA . TRP A 1 239 ? -0.852 5.217 -13.738 1.00 94.00 239 TRP A CA 1
ATOM 1866 C C . TRP A 1 239 ? -1.104 6.303 -12.685 1.00 94.00 239 TRP A C 1
ATOM 1868 O O . TRP A 1 239 ? -1.014 6.016 -11.498 1.00 94.00 239 TRP A O 1
ATOM 1878 N N . LYS A 1 240 ? -1.486 7.522 -13.093 1.00 93.94 240 LYS A N 1
ATOM 1879 C CA . LYS A 1 240 ? -1.807 8.604 -12.151 1.00 93.94 240 LYS A CA 1
ATOM 1880 C C . LYS A 1 240 ? -3.020 8.247 -11.293 1.00 93.94 240 LYS A C 1
ATOM 1882 O O . LYS A 1 240 ? -2.999 8.418 -10.081 1.00 93.94 240 LYS A O 1
ATOM 1887 N N . ALA A 1 241 ? -4.050 7.685 -11.920 1.00 95.25 241 ALA A N 1
ATOM 1888 C CA . ALA A 1 241 ? -5.236 7.226 -11.212 1.00 95.25 241 ALA A CA 1
ATOM 1889 C C . ALA A 1 241 ? -4.935 5.998 -10.332 1.00 95.25 241 ALA A C 1
ATOM 1891 O O . ALA A 1 241 ? -5.456 5.906 -9.227 1.00 95.25 241 ALA A O 1
ATOM 1892 N N . ILE A 1 242 ? -4.036 5.107 -10.776 1.00 95.38 242 ILE A N 1
ATOM 1893 C CA . ILE A 1 242 ? -3.559 3.980 -9.953 1.00 95.38 242 ILE A CA 1
ATOM 1894 C C . ILE A 1 242 ? -2.859 4.489 -8.691 1.00 95.38 242 ILE A C 1
ATOM 1896 O O . ILE A 1 242 ? -3.155 4.009 -7.607 1.00 95.38 242 ILE A O 1
ATOM 1900 N N . VAL A 1 243 ? -1.964 5.474 -8.805 1.00 95.38 243 VAL A N 1
ATOM 1901 C CA . VAL A 1 243 ? -1.266 6.045 -7.641 1.00 95.38 243 VAL A CA 1
ATOM 1902 C C . VAL A 1 243 ? -2.260 6.677 -6.660 1.00 95.38 243 VAL A C 1
ATOM 1904 O O . VAL A 1 243 ? -2.126 6.468 -5.456 1.00 95.38 243 VAL A O 1
ATOM 1907 N N . ASN A 1 244 ? -3.287 7.379 -7.154 1.00 94.62 244 ASN A N 1
ATOM 1908 C CA . ASN A 1 244 ? -4.359 7.932 -6.315 1.00 94.62 244 ASN A CA 1
ATOM 1909 C C . ASN A 1 244 ? -5.117 6.849 -5.547 1.00 94.62 244 ASN A C 1
ATOM 1911 O O . ASN A 1 244 ? -5.293 6.963 -4.331 1.00 94.62 244 ASN A O 1
ATOM 1915 N N . ASP A 1 245 ? -5.513 5.784 -6.240 1.00 95.69 245 ASP A N 1
ATOM 1916 C CA . ASP A 1 245 ? -6.217 4.663 -5.623 1.00 95.69 245 ASP A CA 1
ATOM 1917 C C . ASP A 1 245 ? -5.327 3.912 -4.624 1.00 95.69 245 ASP A C 1
ATOM 1919 O O . ASP A 1 245 ? -5.795 3.579 -3.537 1.00 95.69 245 ASP A O 1
ATOM 1923 N N . SER A 1 246 ? -4.040 3.714 -4.928 1.00 95.56 246 SER A N 1
ATOM 1924 C CA . SER A 1 246 ? -3.076 3.094 -4.010 1.00 95.56 246 SER A CA 1
ATOM 1925 C C . SER A 1 246 ? -2.917 3.895 -2.720 1.00 95.56 246 SER A C 1
ATOM 1927 O O . SER A 1 246 ? -2.943 3.315 -1.636 1.00 95.56 246 SER A O 1
ATOM 1929 N N . VAL A 1 247 ? -2.799 5.225 -2.812 1.00 95.06 247 VAL A N 1
ATOM 1930 C CA . VAL A 1 247 ? -2.693 6.080 -1.620 1.00 95.06 247 VAL A CA 1
ATOM 1931 C C . VAL A 1 247 ? -3.968 6.022 -0.796 1.00 95.06 247 VAL A C 1
ATOM 1933 O O . VAL A 1 247 ? -3.888 5.797 0.409 1.00 95.06 247 VAL A O 1
ATOM 1936 N N . ARG A 1 248 ? -5.142 6.141 -1.427 1.00 94.88 248 ARG A N 1
ATOM 1937 C CA . ARG A 1 248 ? -6.427 5.993 -0.731 1.00 94.88 248 ARG A CA 1
ATOM 1938 C C . ARG A 1 248 ? -6.529 4.638 -0.030 1.00 94.88 248 ARG A C 1
ATOM 1940 O O . ARG A 1 248 ? -6.897 4.588 1.137 1.00 94.88 248 ARG A O 1
ATOM 1947 N N . LEU A 1 249 ? -6.199 3.552 -0.726 1.00 95.19 249 LEU A N 1
ATOM 1948 C CA . LEU A 1 249 ? -6.313 2.192 -0.202 1.00 95.19 249 LEU A CA 1
ATOM 1949 C C . LEU A 1 249 ? -5.406 1.978 1.011 1.00 95.19 249 LEU A C 1
ATOM 1951 O O . LEU A 1 249 ? -5.871 1.484 2.038 1.00 95.19 249 LEU A O 1
ATOM 1955 N N . ILE A 1 250 ? -4.136 2.381 0.916 1.00 95.50 250 ILE A N 1
ATOM 1956 C CA . ILE A 1 250 ? -3.182 2.261 2.025 1.00 95.50 250 ILE A CA 1
ATOM 1957 C C . ILE A 1 250 ? -3.643 3.133 3.193 1.00 95.50 250 ILE A C 1
ATOM 1959 O O . ILE A 1 250 ? -3.721 2.650 4.318 1.00 95.50 250 ILE A O 1
ATOM 1963 N N . ALA A 1 251 ? -4.036 4.379 2.925 1.00 94.50 251 ALA A N 1
ATOM 1964 C CA . ALA A 1 251 ? -4.489 5.319 3.941 1.00 94.50 251 ALA A CA 1
ATOM 1965 C C . ALA A 1 251 ? -5.746 4.859 4.689 1.00 94.50 251 ALA A C 1
ATOM 1967 O O . ALA A 1 251 ? -5.845 5.044 5.896 1.00 94.50 251 ALA A O 1
ATOM 1968 N N . SER A 1 252 ? -6.699 4.231 4.002 1.00 95.00 252 SER A N 1
ATOM 1969 C CA . SER A 1 252 ? -7.929 3.735 4.626 1.00 95.00 252 SER A CA 1
ATOM 1970 C C . SER A 1 252 ? -7.754 2.399 5.354 1.00 95.00 252 SER A C 1
ATOM 1972 O O . SER A 1 252 ? -8.613 2.028 6.159 1.00 95.00 252 SER A O 1
ATOM 1974 N N . MET A 1 253 ? -6.650 1.678 5.120 1.00 95.44 253 MET A N 1
ATOM 1975 C CA . MET A 1 253 ? -6.405 0.352 5.698 1.00 95.44 253 MET A CA 1
ATOM 1976 C C . MET A 1 253 ? -6.442 0.343 7.239 1.00 95.44 253 MET A C 1
ATOM 1978 O O . MET A 1 253 ? -7.126 -0.519 7.797 1.00 95.44 253 MET A O 1
ATOM 1982 N N . PRO A 1 254 ? -5.807 1.293 7.960 1.00 95.44 254 PRO A N 1
ATOM 1983 C CA . PRO A 1 254 ? -5.892 1.365 9.416 1.00 95.44 254 PRO A CA 1
ATOM 1984 C C . PRO A 1 254 ? -7.307 1.576 9.941 1.00 95.44 254 PRO A C 1
ATOM 1986 O O . PRO A 1 254 ? -7.710 0.903 10.889 1.00 95.44 254 PRO A O 1
ATOM 1989 N N . GLY A 1 255 ? -8.071 2.484 9.324 1.00 95.44 255 GLY A N 1
ATOM 1990 C CA . GLY A 1 255 ? -9.455 2.756 9.717 1.00 95.44 255 GLY A CA 1
ATOM 1991 C C . GLY A 1 255 ? -10.335 1.524 9.528 1.00 95.44 255 GLY A C 1
ATOM 1992 O O . GLY A 1 255 ? -11.110 1.156 10.414 1.00 95.44 255 GLY A O 1
ATOM 1993 N N . LEU A 1 256 ? -10.141 0.815 8.412 1.00 97.00 256 LEU A N 1
ATOM 1994 C CA . LEU A 1 256 ? -10.849 -0.425 8.120 1.00 97.00 256 LEU A CA 1
ATOM 1995 C C . LEU A 1 256 ? -10.488 -1.546 9.104 1.00 97.00 256 LEU A C 1
ATOM 1997 O O . LEU A 1 256 ? -11.377 -2.176 9.680 1.00 97.00 256 LEU A O 1
ATOM 2001 N N . ALA A 1 257 ? -9.195 -1.767 9.343 1.00 97.62 257 ALA A N 1
ATOM 2002 C CA . ALA A 1 257 ? -8.708 -2.778 10.276 1.00 97.62 257 ALA A CA 1
ATOM 2003 C C . ALA A 1 257 ? -9.165 -2.498 11.718 1.00 97.62 257 ALA A C 1
ATOM 2005 O O . ALA A 1 257 ? -9.606 -3.415 12.417 1.00 97.62 257 ALA A O 1
ATOM 2006 N N . ALA A 1 258 ? -9.129 -1.235 12.152 1.00 97.25 258 ALA A N 1
ATOM 2007 C CA . ALA A 1 258 ? -9.607 -0.829 13.468 1.00 97.25 258 ALA A CA 1
ATOM 2008 C C . ALA A 1 258 ? -11.122 -1.031 13.612 1.00 97.25 258 ALA A C 1
ATOM 2010 O O . ALA A 1 258 ? -11.575 -1.593 14.613 1.00 97.25 258 ALA A O 1
ATOM 2011 N N . ALA A 1 259 ? -11.915 -0.663 12.600 1.00 97.19 259 ALA A N 1
ATOM 2012 C CA . ALA A 1 259 ? -13.352 -0.922 12.603 1.00 97.19 259 ALA A CA 1
ATOM 2013 C C . ALA A 1 259 ? -13.656 -2.425 12.716 1.00 97.19 259 ALA A C 1
ATOM 2015 O O . ALA A 1 259 ? -14.474 -2.825 13.547 1.00 97.19 259 ALA A O 1
ATOM 2016 N N . ILE A 1 260 ? -12.952 -3.269 11.952 1.00 97.81 260 ILE A N 1
ATOM 2017 C CA . ILE A 1 260 ? -13.087 -4.732 12.021 1.00 97.81 260 ILE A CA 1
ATOM 2018 C C . ILE A 1 260 ? -12.736 -5.246 13.413 1.00 97.81 260 ILE A C 1
ATOM 2020 O O . ILE A 1 260 ? -13.516 -6.007 13.980 1.00 97.81 260 ILE A O 1
ATOM 2024 N N . TYR A 1 261 ? -11.609 -4.819 13.988 1.00 97.50 261 TYR A N 1
ATOM 2025 C CA . TYR A 1 261 ? -11.201 -5.218 15.335 1.00 97.50 261 TYR A CA 1
ATOM 2026 C C . TYR A 1 261 ? -12.299 -4.910 16.363 1.00 97.50 261 TYR A C 1
ATOM 2028 O O . TYR A 1 261 ? -12.683 -5.768 17.163 1.00 97.50 261 TYR A O 1
ATOM 2036 N N . ARG A 1 262 ? -12.868 -3.705 16.306 1.00 96.12 262 ARG A N 1
ATOM 2037 C CA . ARG A 1 262 ? -13.871 -3.266 17.278 1.00 96.12 262 ARG A CA 1
ATOM 2038 C C . ARG A 1 262 ? -15.210 -3.977 17.108 1.00 96.12 262 ARG A C 1
ATOM 2040 O O . ARG A 1 262 ? -15.780 -4.406 18.112 1.00 96.12 262 ARG A O 1
ATOM 2047 N N . ILE A 1 263 ? -15.655 -4.183 15.867 1.00 95.38 263 ILE A N 1
ATOM 2048 C CA . ILE A 1 263 ? -16.881 -4.930 15.542 1.00 95.38 263 ILE A CA 1
ATOM 2049 C C . ILE A 1 263 ? -16.724 -6.409 15.927 1.00 95.38 263 ILE A C 1
ATOM 2051 O O . ILE A 1 263 ? -17.537 -6.948 16.676 1.00 95.38 263 ILE A O 1
ATOM 2055 N N . ARG A 1 264 ? -15.656 -7.066 15.461 1.00 95.31 264 ARG A N 1
ATOM 2056 C CA . ARG A 1 264 ? -15.454 -8.518 15.599 1.00 95.31 264 ARG A CA 1
ATOM 2057 C C . ARG A 1 264 ? -15.197 -8.965 17.034 1.00 95.31 264 ARG A C 1
ATOM 2059 O O . ARG A 1 264 ? -15.572 -10.081 17.402 1.00 95.31 264 ARG A O 1
ATOM 2066 N N . PHE A 1 265 ? -14.532 -8.125 17.826 1.00 95.25 265 PHE A N 1
ATOM 2067 C CA . PHE A 1 265 ? -14.174 -8.422 19.216 1.00 95.25 265 PHE A CA 1
ATOM 2068 C C . PHE A 1 265 ? -14.993 -7.623 20.236 1.00 95.25 265 PHE A C 1
ATOM 2070 O O . PHE A 1 265 ? -14.620 -7.580 21.410 1.00 95.25 265 PHE A O 1
ATOM 2077 N N . ASN A 1 266 ? -16.097 -7.009 19.795 1.00 93.19 266 ASN A N 1
ATOM 2078 C CA . ASN A 1 266 ? -17.048 -6.275 20.628 1.00 93.19 266 ASN A CA 1
ATOM 2079 C C . ASN A 1 266 ? -16.375 -5.244 21.561 1.00 93.19 266 ASN A C 1
ATOM 2081 O O . ASN A 1 266 ? -16.571 -5.254 22.777 1.00 93.19 266 ASN A O 1
ATOM 2085 N N . LYS A 1 267 ? -15.531 -4.370 20.998 1.00 94.88 267 LYS A N 1
ATOM 2086 C CA . LYS A 1 267 ? -14.770 -3.343 21.744 1.00 94.88 267 LYS A CA 1
ATOM 2087 C C . LYS A 1 267 ? -15.475 -1.983 21.819 1.00 94.88 267 LYS A C 1
ATOM 2089 O O . LYS A 1 267 ? -14.854 -0.992 22.203 1.00 94.88 267 LYS A O 1
ATOM 2094 N N . GLY A 1 268 ? -16.760 -1.936 21.473 1.00 91.62 268 GLY A N 1
ATOM 2095 C CA . GLY A 1 268 ? -17.574 -0.721 21.401 1.00 91.62 268 GLY A CA 1
ATOM 2096 C C . GLY A 1 268 ? -17.644 -0.128 19.992 1.00 91.62 268 GLY A C 1
ATOM 2097 O O . GLY A 1 268 ? -17.233 -0.758 19.020 1.00 91.62 268 GLY A O 1
ATOM 2098 N N . GLU A 1 269 ? -18.173 1.093 19.887 1.00 93.75 269 GLU A N 1
ATOM 2099 C CA . GLU A 1 269 ? -18.347 1.784 18.602 1.00 93.75 269 GLU A CA 1
ATOM 2100 C C . GLU A 1 269 ? -17.018 2.106 17.919 1.00 93.75 269 GLU A C 1
ATOM 2102 O O . GLU A 1 269 ? -15.990 2.241 18.584 1.00 93.75 269 GLU A O 1
ATOM 2107 N N . VAL A 1 270 ? -17.050 2.238 16.590 1.00 95.31 270 VAL A N 1
ATOM 2108 C CA . VAL A 1 270 ? -15.899 2.659 15.777 1.00 95.31 270 VAL A CA 1
ATOM 2109 C C . VAL A 1 270 ? -15.430 4.041 16.238 1.00 95.31 270 VAL A C 1
ATOM 2111 O O . VAL A 1 270 ? -16.242 4.942 16.433 1.00 95.31 270 VAL A O 1
ATOM 2114 N N . ILE A 1 271 ? -14.121 4.184 16.439 1.00 95.44 271 ILE A N 1
ATOM 2115 C CA . ILE A 1 271 ? -13.487 5.433 16.868 1.00 95.44 271 ILE A CA 1
ATOM 2116 C C . ILE A 1 271 ? -13.092 6.222 15.616 1.00 95.44 271 ILE A C 1
ATOM 2118 O O . ILE A 1 271 ? -12.530 5.647 14.685 1.00 95.44 271 ILE A O 1
ATOM 2122 N N . ALA A 1 272 ? -13.409 7.516 15.590 1.00 94.38 272 ALA A N 1
ATOM 2123 C CA . ALA A 1 272 ? -13.007 8.418 14.512 1.00 94.38 272 ALA A CA 1
ATOM 2124 C C . ALA A 1 272 ? -11.485 8.681 14.545 1.00 94.38 272 ALA A C 1
ATOM 2126 O O . ALA A 1 272 ? -10.888 8.610 15.619 1.00 94.38 272 ALA A O 1
ATOM 2127 N N . PRO A 1 273 ? -10.844 8.983 13.404 1.00 94.06 273 PRO A N 1
ATOM 2128 C CA . PRO A 1 273 ? -9.423 9.333 13.378 1.00 94.06 273 PRO A CA 1
ATOM 2129 C C . PRO A 1 273 ? -9.124 10.636 14.142 1.00 94.06 273 PRO A C 1
ATOM 2131 O O . PRO A 1 273 ? -10.021 11.431 14.432 1.00 94.06 273 PRO A O 1
ATOM 2134 N N . LEU A 1 274 ? -7.844 10.855 14.455 1.00 91.75 274 LEU A N 1
ATOM 2135 C CA . LEU A 1 274 ? -7.362 12.077 15.102 1.00 91.75 274 LEU A CA 1
ATOM 2136 C C . LEU A 1 274 ? -7.464 13.276 14.147 1.00 91.75 274 LEU A C 1
ATOM 2138 O O . LEU A 1 274 ? -7.290 13.141 12.938 1.00 91.75 274 LEU A O 1
ATOM 2142 N N . SER A 1 275 ? -7.714 14.465 14.701 1.00 83.31 275 SER A N 1
ATOM 2143 C CA . SER A 1 275 ? -7.828 15.717 13.931 1.00 83.31 275 SER A CA 1
ATOM 2144 C C . SER A 1 275 ? -6.505 16.468 13.743 1.00 83.31 275 SER A C 1
ATOM 2146 O O . SER A 1 275 ? -6.394 17.327 12.874 1.00 83.31 275 SER A O 1
ATOM 2148 N N . ASP A 1 276 ? -5.536 16.191 14.607 1.00 77.00 276 ASP A N 1
ATOM 2149 C CA . ASP A 1 276 ? -4.373 17.031 14.905 1.00 77.00 276 ASP A CA 1
ATOM 2150 C C . ASP A 1 276 ? -3.038 16.276 14.797 1.00 77.00 276 ASP A C 1
ATOM 2152 O O . ASP A 1 276 ? -1.986 16.903 14.680 1.00 77.00 276 ASP A O 1
ATOM 2156 N N . ASN A 1 277 ? -3.064 14.938 14.771 1.00 70.88 277 ASN A N 1
ATOM 2157 C CA . ASN A 1 277 ? -1.897 14.109 14.475 1.00 70.88 277 ASN A CA 1
ATOM 2158 C C . ASN A 1 277 ? -2.109 13.368 13.154 1.00 70.88 277 ASN A C 1
ATOM 2160 O O . ASN A 1 277 ? -3.004 12.534 13.055 1.00 70.88 277 ASN A O 1
ATOM 2164 N N . ASN A 1 278 ? -1.260 13.648 12.165 1.00 73.25 278 ASN A N 1
ATOM 2165 C CA . ASN A 1 278 ? -1.385 13.097 10.814 1.00 73.25 278 ASN A CA 1
ATOM 2166 C C . ASN A 1 278 ? -0.533 11.841 10.572 1.00 73.25 278 ASN A C 1
ATOM 2168 O O . ASN A 1 278 ? -0.554 11.331 9.458 1.00 73.25 278 ASN A O 1
ATOM 2172 N N . ASP A 1 279 ? 0.205 11.340 11.574 1.00 89.69 279 ASP A N 1
ATOM 2173 C CA . ASP A 1 279 ? 0.929 10.063 11.453 1.00 89.69 279 ASP A CA 1
ATOM 2174 C C . ASP A 1 279 ? -0.056 8.885 11.363 1.00 89.69 279 ASP A C 1
ATOM 2176 O O . ASP A 1 279 ? -0.947 8.727 12.209 1.00 89.69 279 ASP A O 1
ATOM 2180 N N . MET A 1 280 ? 0.116 8.047 10.344 1.00 93.94 280 MET A N 1
ATOM 2181 C CA . MET A 1 280 ? -0.723 6.879 10.071 1.00 93.94 280 MET A CA 1
ATOM 2182 C C . MET A 1 280 ? -0.725 5.901 11.246 1.00 93.94 280 MET A C 1
ATOM 2184 O O . MET A 1 280 ? -1.776 5.384 11.633 1.00 93.94 280 MET A O 1
ATOM 2188 N N . SER A 1 281 ? 0.441 5.686 11.858 1.00 94.31 281 SER A N 1
ATOM 2189 C CA . SER A 1 281 ? 0.605 4.761 12.985 1.00 94.31 281 SER A CA 1
ATOM 2190 C C . SER A 1 281 ? -0.110 5.269 14.234 1.00 94.31 281 SER A C 1
ATOM 2192 O O . SER A 1 281 ? -0.807 4.502 14.896 1.00 94.31 281 SER A O 1
ATOM 2194 N N . ALA A 1 282 ? 0.003 6.567 14.528 1.00 94.00 282 ALA A N 1
ATOM 2195 C CA . ALA A 1 282 ? -0.706 7.198 15.639 1.00 94.00 282 ALA A CA 1
ATOM 2196 C C . ALA A 1 282 ? -2.230 7.153 15.462 1.00 94.00 282 ALA A C 1
ATOM 2198 O O . ALA A 1 282 ? -2.951 6.818 16.404 1.00 94.00 282 ALA A O 1
ATOM 2199 N N . ASN A 1 283 ? -2.722 7.418 14.247 1.00 94.69 283 ASN A N 1
ATOM 2200 C CA . ASN A 1 283 ? -4.143 7.264 13.934 1.00 94.69 283 ASN A CA 1
ATOM 2201 C C . ASN A 1 283 ? -4.601 5.821 14.115 1.00 94.69 283 ASN A C 1
ATOM 2203 O O . ASN A 1 283 ? -5.645 5.576 14.720 1.00 94.69 283 ASN A O 1
ATOM 2207 N N . PHE A 1 284 ? -3.811 4.855 13.646 1.00 95.94 284 PHE A N 1
ATOM 2208 C CA . PHE A 1 284 ? -4.147 3.449 13.813 1.00 95.94 284 PHE A CA 1
ATOM 2209 C C . PHE A 1 284 ? -4.209 3.043 15.290 1.00 95.94 284 PHE A C 1
ATOM 2211 O O . PHE A 1 284 ? -5.192 2.444 15.730 1.00 95.94 284 PHE A O 1
ATOM 2218 N N . ALA A 1 285 ? -3.191 3.424 16.065 1.00 95.25 285 ALA A N 1
ATOM 2219 C CA . ALA A 1 285 ? -3.102 3.176 17.499 1.00 95.25 285 ALA A CA 1
ATOM 2220 C C . ALA A 1 285 ? -4.327 3.723 18.244 1.00 95.25 285 ALA A C 1
ATOM 2222 O O . ALA A 1 285 ? -4.944 3.004 19.038 1.00 95.25 285 ALA A O 1
ATOM 2223 N N . HIS A 1 286 ? -4.703 4.966 17.930 1.00 95.06 286 HIS A N 1
ATOM 2224 C CA . HIS A 1 286 ? -5.874 5.636 18.481 1.00 95.06 286 HIS A CA 1
ATOM 2225 C C . HIS A 1 286 ? -7.173 4.904 18.131 1.00 95.06 286 HIS A C 1
ATOM 2227 O O . HIS A 1 286 ? -7.946 4.555 19.025 1.00 95.06 286 HIS A O 1
ATOM 2233 N N . MET A 1 287 ? -7.395 4.616 16.844 1.00 95.56 287 MET A N 1
ATOM 2234 C CA . MET A 1 287 ? -8.632 3.990 16.373 1.00 95.56 287 MET A CA 1
ATOM 2235 C C . MET A 1 287 ? -8.812 2.561 16.897 1.00 95.56 287 MET A C 1
ATOM 2237 O O . MET A 1 287 ? -9.946 2.113 17.071 1.00 95.56 287 MET A O 1
ATOM 2241 N N . LEU A 1 288 ? -7.726 1.837 17.192 1.00 95.88 288 LEU A N 1
ATOM 2242 C CA . LEU A 1 288 ? -7.802 0.536 17.864 1.00 95.88 288 LEU A CA 1
ATOM 2243 C C . LEU A 1 288 ? -8.356 0.663 19.294 1.00 95.88 288 LEU A C 1
ATOM 2245 O O . LEU A 1 288 ? -9.118 -0.204 19.738 1.00 95.88 288 LEU A O 1
ATOM 2249 N N . GLY A 1 289 ? -8.019 1.746 20.003 1.00 94.12 289 GLY A N 1
ATOM 2250 C CA . GLY A 1 289 ? -8.471 2.009 21.372 1.00 94.12 289 GLY A CA 1
ATOM 2251 C C . GLY A 1 289 ? -7.936 1.001 22.396 1.00 94.12 289 GLY A C 1
ATOM 2252 O O . GLY A 1 289 ? -8.655 0.637 23.326 1.00 94.12 289 GLY A O 1
ATOM 2253 N N . VAL A 1 290 ? -6.713 0.497 22.188 1.00 93.38 290 VAL A N 1
ATOM 2254 C CA . VAL A 1 290 ? -6.085 -0.549 23.021 1.00 93.38 290 VAL A CA 1
ATOM 2255 C C . VAL A 1 290 ? -5.251 0.041 24.161 1.00 93.38 290 VAL A C 1
ATOM 2257 O O . VAL A 1 290 ? -5.359 -0.423 25.293 1.00 93.38 290 VAL A O 1
ATOM 2260 N N . SER A 1 291 ? -4.419 1.044 23.874 1.00 92.00 291 SER A N 1
ATOM 2261 C CA . SER A 1 291 ? -3.528 1.679 24.848 1.00 92.00 291 SER A CA 1
ATOM 2262 C C . SER A 1 291 ? -3.264 3.136 24.472 1.00 92.00 291 SER A C 1
ATOM 2264 O O . SER A 1 291 ? -3.183 3.461 23.289 1.00 92.00 291 SER A O 1
ATOM 2266 N N . ASN A 1 292 ? -3.097 3.987 25.488 1.00 89.38 292 ASN A N 1
ATOM 2267 C CA . ASN A 1 292 ? -2.662 5.383 25.347 1.00 89.38 292 ASN A CA 1
ATOM 2268 C C . ASN A 1 292 ? -1.159 5.561 25.635 1.00 89.38 292 ASN A C 1
ATOM 2270 O O . ASN A 1 292 ? -0.669 6.687 25.667 1.00 89.38 292 ASN A O 1
ATOM 2274 N N . ASP A 1 293 ? -0.438 4.469 25.905 1.00 94.00 293 ASP A N 1
ATOM 2275 C CA . ASP A 1 293 ? 1.011 4.498 26.104 1.00 94.00 293 ASP A CA 1
ATOM 2276 C C . ASP A 1 293 ? 1.710 4.904 24.790 1.00 94.00 293 ASP A C 1
ATOM 2278 O O . ASP A 1 293 ? 1.449 4.274 23.760 1.00 94.00 293 ASP A O 1
ATOM 2282 N N . PRO A 1 294 ? 2.601 5.915 24.785 1.00 90.69 294 PRO A N 1
ATOM 2283 C CA . PRO A 1 294 ? 3.353 6.300 23.590 1.00 90.69 294 PRO A CA 1
ATOM 2284 C C . PRO A 1 294 ? 4.083 5.129 22.913 1.00 90.69 294 PRO A C 1
ATOM 2286 O O . PRO A 1 294 ? 4.089 5.042 21.684 1.00 90.69 294 PRO A O 1
ATOM 2289 N N . SER A 1 295 ? 4.592 4.170 23.695 1.00 95.06 295 SER A N 1
ATOM 2290 C CA . SER A 1 295 ? 5.291 2.987 23.175 1.00 95.06 295 SER A CA 1
ATOM 2291 C C . SER A 1 295 ? 4.405 2.084 22.308 1.00 95.06 295 SER A C 1
ATOM 2293 O O . SER A 1 295 ? 4.910 1.375 21.438 1.00 95.06 295 SER A O 1
ATOM 2295 N N . TRP A 1 296 ? 3.079 2.136 22.482 1.00 94.06 296 TRP A N 1
ATOM 2296 C CA . TRP A 1 296 ? 2.129 1.422 21.624 1.00 94.06 296 TRP A CA 1
ATOM 2297 C C . TRP A 1 296 ? 2.122 1.977 20.197 1.00 94.06 296 TRP A C 1
ATOM 2299 O O . TRP A 1 296 ? 2.072 1.219 19.228 1.00 94.06 296 TRP A O 1
ATOM 2309 N N . THR A 1 297 ? 2.216 3.301 20.064 1.00 93.75 297 THR A N 1
ATOM 2310 C CA . THR A 1 297 ? 2.289 3.956 18.754 1.00 93.75 297 THR A CA 1
ATOM 2311 C C . THR A 1 297 ? 3.617 3.648 18.070 1.00 93.75 297 THR A C 1
ATOM 2313 O O . THR A 1 297 ? 3.628 3.346 16.878 1.00 93.75 297 THR A O 1
ATOM 2316 N N . ASP A 1 298 ? 4.720 3.658 18.821 1.00 94.06 298 ASP A N 1
ATOM 2317 C CA . ASP A 1 298 ? 6.046 3.343 18.282 1.00 94.06 298 ASP A CA 1
ATOM 2318 C C . ASP A 1 298 ? 6.150 1.879 17.834 1.00 94.06 298 ASP A C 1
ATOM 2320 O O . ASP A 1 298 ? 6.698 1.598 16.767 1.00 94.06 298 ASP A O 1
ATOM 2324 N N . LEU A 1 299 ? 5.546 0.949 18.584 1.00 95.38 299 LEU A N 1
ATOM 2325 C CA . LEU A 1 299 ? 5.442 -0.453 18.179 1.00 95.38 299 LEU A CA 1
ATOM 2326 C C . LEU A 1 299 ? 4.682 -0.604 16.858 1.00 95.38 299 LEU A C 1
ATOM 2328 O O . LEU A 1 299 ? 5.137 -1.326 15.973 1.00 95.38 299 LEU A O 1
ATOM 2332 N N . LEU A 1 300 ? 3.530 0.059 16.717 1.00 95.31 300 LEU A N 1
ATOM 2333 C CA . LEU A 1 300 ? 2.744 0.000 15.484 1.00 95.31 300 LEU A CA 1
ATOM 2334 C C . LEU A 1 300 ? 3.476 0.652 14.311 1.00 95.31 300 LEU A C 1
ATOM 2336 O O . LEU A 1 300 ? 3.433 0.108 13.210 1.00 95.31 300 LEU A O 1
ATOM 2340 N N . ARG A 1 301 ? 4.190 1.758 14.548 1.00 95.44 301 ARG A N 1
ATOM 2341 C CA . ARG A 1 301 ? 5.026 2.402 13.530 1.00 95.44 301 ARG A CA 1
ATOM 2342 C C . ARG A 1 301 ? 6.083 1.437 13.018 1.00 95.44 301 ARG A C 1
ATOM 2344 O O . ARG A 1 301 ? 6.117 1.150 11.826 1.00 95.44 301 ARG A O 1
ATOM 2351 N N . LEU A 1 302 ? 6.867 0.859 13.927 1.00 95.81 302 LEU A N 1
ATOM 2352 C CA . LEU A 1 302 ? 7.888 -0.121 13.574 1.00 95.81 302 LEU A CA 1
ATOM 2353 C C . LEU A 1 302 ? 7.275 -1.332 12.856 1.00 95.81 302 LEU A C 1
ATOM 2355 O O . LEU A 1 302 ? 7.789 -1.770 11.831 1.00 95.81 302 LEU A O 1
ATOM 2359 N N . TYR A 1 303 ? 6.151 -1.854 13.353 1.00 95.75 303 TYR A N 1
ATOM 2360 C CA . TYR A 1 303 ? 5.473 -3.001 12.753 1.00 95.75 303 TYR A CA 1
ATOM 2361 C C . TYR A 1 303 ? 5.055 -2.740 11.300 1.00 95.75 303 TYR A C 1
ATOM 2363 O O . TYR A 1 303 ? 5.338 -3.572 10.436 1.00 95.75 303 TYR A O 1
ATOM 2371 N N . LEU A 1 304 ? 4.416 -1.596 11.031 1.00 95.56 304 LEU A N 1
ATOM 2372 C CA . LEU A 1 304 ? 3.952 -1.217 9.694 1.00 95.56 304 LEU A CA 1
ATOM 2373 C C . LEU A 1 304 ? 5.115 -1.003 8.718 1.00 95.56 304 LEU A C 1
ATOM 2375 O O . LEU A 1 304 ? 5.007 -1.384 7.556 1.00 95.56 304 LEU A O 1
ATOM 2379 N N . VAL A 1 305 ? 6.231 -0.443 9.188 1.00 94.56 305 VAL A N 1
ATOM 2380 C CA . VAL A 1 305 ? 7.434 -0.249 8.367 1.00 94.56 305 VAL A CA 1
ATOM 2381 C C . VAL A 1 305 ? 8.095 -1.586 8.030 1.00 94.56 305 VAL A C 1
ATOM 2383 O O . VAL A 1 305 ? 8.360 -1.865 6.860 1.00 94.56 305 VAL A O 1
ATOM 2386 N N . LEU A 1 306 ? 8.326 -2.442 9.032 1.00 94.06 306 LEU A N 1
ATOM 2387 C CA . LEU A 1 306 ? 9.038 -3.713 8.851 1.00 94.06 306 LEU A CA 1
ATOM 2388 C C . LEU A 1 306 ? 8.288 -4.711 7.959 1.00 94.06 306 LEU A C 1
ATOM 2390 O O . LEU A 1 306 ? 8.923 -5.533 7.307 1.00 94.06 306 LEU A O 1
ATOM 2394 N N . HIS A 1 307 ? 6.956 -4.641 7.927 1.00 94.50 307 HIS A N 1
ATOM 2395 C CA . HIS A 1 307 ? 6.105 -5.532 7.128 1.00 94.50 307 HIS A CA 1
ATOM 2396 C C . HIS A 1 307 ? 5.550 -4.848 5.870 1.00 94.50 307 HIS A C 1
ATOM 2398 O O . HIS A 1 307 ? 4.555 -5.308 5.312 1.00 94.50 307 HIS A O 1
ATOM 2404 N N . SER A 1 308 ? 6.156 -3.737 5.446 1.00 95.00 308 SER A N 1
ATOM 2405 C CA . SER A 1 308 ? 5.665 -2.950 4.312 1.00 95.00 308 SER A CA 1
ATOM 2406 C C . SER A 1 308 ? 5.831 -3.650 2.962 1.00 95.00 308 SER A C 1
ATOM 2408 O O . SER A 1 308 ? 4.971 -3.490 2.098 1.00 95.00 308 SER A O 1
ATOM 2410 N N . ASP A 1 309 ? 6.908 -4.417 2.772 1.00 96.69 309 ASP A N 1
ATOM 2411 C CA . ASP A 1 309 ? 7.176 -5.147 1.531 1.00 96.69 309 ASP A CA 1
ATOM 2412 C C . ASP A 1 309 ? 8.147 -6.320 1.761 1.00 96.69 309 ASP A C 1
ATOM 2414 O O . ASP A 1 309 ? 8.983 -6.269 2.664 1.00 96.69 309 ASP A O 1
ATOM 2418 N N . HIS A 1 310 ? 8.055 -7.376 0.946 1.00 95.81 310 HIS A N 1
ATOM 2419 C CA . HIS A 1 310 ? 8.978 -8.520 0.993 1.00 95.81 310 HIS A CA 1
ATOM 2420 C C . HIS A 1 310 ? 9.029 -9.254 -0.358 1.00 95.81 310 HIS A C 1
ATOM 2422 O O . HIS A 1 310 ? 8.546 -10.385 -0.513 1.00 95.81 310 HIS A O 1
ATOM 2428 N N . GLU A 1 311 ? 9.660 -8.603 -1.332 1.00 95.50 311 GLU A N 1
ATOM 2429 C CA . GLU A 1 311 ? 9.749 -9.023 -2.733 1.00 95.50 311 GLU A CA 1
ATOM 2430 C C . GLU A 1 311 ? 8.369 -9.260 -3.381 1.00 95.50 311 GLU A C 1
ATOM 2432 O O . GLU A 1 311 ? 7.318 -9.009 -2.800 1.00 95.50 311 GLU A O 1
ATOM 2437 N N . GLY A 1 312 ? 8.353 -9.755 -4.621 1.00 94.25 312 GLY A N 1
ATOM 2438 C CA . GLY A 1 312 ? 7.113 -10.063 -5.349 1.00 94.25 312 GLY A CA 1
ATOM 2439 C C . GLY A 1 312 ? 6.785 -11.555 -5.459 1.00 94.25 312 GLY A C 1
ATOM 2440 O O . GLY A 1 312 ? 5.900 -11.921 -6.224 1.00 94.25 312 GLY A O 1
ATOM 2441 N N . GLY A 1 313 ? 7.537 -12.430 -4.780 1.00 93.88 313 GLY A N 1
ATOM 2442 C CA . GLY A 1 313 ? 7.363 -13.889 -4.866 1.00 93.88 313 GLY A CA 1
ATOM 2443 C C . GLY A 1 313 ? 6.351 -14.476 -3.877 1.00 93.88 313 GLY A C 1
ATOM 2444 O O . GLY A 1 313 ? 6.019 -15.658 -3.968 1.00 93.88 313 GLY A O 1
ATOM 2445 N N . ASN A 1 314 ? 5.891 -13.678 -2.912 1.00 94.06 314 ASN A N 1
ATOM 2446 C CA . ASN A 1 314 ? 4.871 -14.073 -1.944 1.00 94.06 314 ASN A CA 1
ATOM 2447 C C . ASN A 1 314 ? 3.462 -14.075 -2.583 1.00 94.06 314 ASN A C 1
ATOM 2449 O O . ASN A 1 314 ? 3.265 -13.594 -3.694 1.00 94.06 314 ASN A O 1
ATOM 2453 N N . VAL A 1 315 ? 2.489 -14.684 -1.899 1.00 95.31 315 VAL A N 1
ATOM 2454 C CA . VAL A 1 315 ? 1.123 -14.900 -2.428 1.00 95.31 315 VAL A CA 1
ATOM 2455 C C . VAL A 1 315 ? 0.166 -13.737 -2.130 1.00 95.31 315 VAL A C 1
ATOM 2457 O O . VAL A 1 315 ? -0.889 -13.667 -2.758 1.00 95.31 315 VAL A O 1
ATOM 2460 N N . SER A 1 316 ? 0.485 -12.912 -1.128 1.00 81.88 316 SER A N 1
ATOM 2461 C CA . SER A 1 316 ? -0.424 -11.916 -0.535 1.00 81.88 316 SER A CA 1
ATOM 2462 C C . SER A 1 316 ? -0.954 -10.860 -1.497 1.00 81.88 316 SER A C 1
ATOM 2464 O O . SER A 1 316 ? -0.304 -10.583 -2.525 1.00 81.88 316 SER A O 1
#

Foldseek 3Di:
DDDDDDDDDDDDDPPPPVVPVVPPPPPPVPVVVVVVPVVDVDDDDDDDPDDPDDDDDDDDDDDDDDDDDDDPPPPPPPVCPDQPVPLVVLCVVCVVVVVVVVVVCCVPCVPPDPDDDDPCCVVVPNVPPPDDDDQQWDQDPVQGIDGLNHRLVVCLPDFLLQLVSCSSNVDGDDPVRSVSSLVSLQVQLDQDPVLLVQLLPDDLQDDLVVNLVSSLVVCCVVQPLVVCVVVPPDPVPSVVSVVSVVSNSVSNSLQSSLSSLCSNVVVDHFDDFDPPDSGSLNRSLVRNVPDPDPVSSSVSRSVCSSVVDDTDSDDD

=== Feature glossary ===
Reading guide. The protein is described through the following features:

Foldseek 3Di. A 3Di character summarizes, for each residue, the relative orientation of the Cα frame of its nearest spatial neighbor. Because it encodes fold topology rather than chemistry, 3Di alignments detect remote structural similarity that sequence alignment misses.

Contact-map, Ramachandran, and PAE plots. Plot images: a contact map (which residues are close in 3D, as an N×N binary image), a Ramachandran scatter (backbone torsion angles, revealing secondary-structure composition at a glance), and — for AlphaFold structures — a PAE heatmap (pairwise prediction confidence).

Radius of gyration, Cα contacts, bounding box. Radius of gyration (Rg) is the root-mean-square distance of Cα atoms from their centroid — a single number for overall size and compactness. A globular domain of N residues has Rg ≈ 2.2·N^0.38 Å; an extended or disordered chain has a much larger Rg. The Cα contact count is the number of residue pairs whose Cα atoms are within 8 Å and are more than four positions apart in sequence — a standard proxy for tertiary packing density. The bounding box is the smallest axis-aligned box enclosing all Cα atoms.

Secondary structure (8-state, DSSP). Eight-state secondary structure (DSSP): H is the canonical α-helix, G the tighter 3₁₀-helix, I the wider π-helix; E/B are β-structure, T and S are turns and bends, and '-' is everything else. DSSP derives these from the pattern of main-chain N–H···O=C hydrogen bonds, not from the sequence.

B-factor. B-factor (Debye–Waller factor) reflects atomic displacement in the crystal lattice. It is an experimental observable (units Å²), not a prediction; low values mean the atom is pinned down, high values mean it moves or is heterogeneous across the crystal.

pLDDT. pLDDT is the predicted lDDT-Cα score: AlphaFold's confidence that the local environment of each residue (all inter-atomic distances within 15 Å) is correctly placed. It is a per-residue number between 0 and 100, with higher meaning more reliable.

Nearest PDB structures. Nearest PDB neighbors are the top structural matches found by Foldseek when searching this structure against the entire Protein Data Bank. Each hit reports a TM-score (0 to 1; >0.5 almost always implies the same fold) and an E-value. These are *structural* homologs — they may share no detectable sequence similarity.

Solvent-accessible surface area. Accessible surface area quantifies burial. A residue with SASA near zero is packed into the hydrophobic core; one with SASA >100 Å² sits on the surface. Computed here via the Shrake–Rupley numerical algorithm with a 1.4 Å probe.

Rendered structure images. Structure images are PyMOL renders from six orthogonal camera directions. Cartoon representation draws helices as coils and strands as arrows; sticks shows the backbone as bonds; surface shows the solvent-excluded envelope. Rainbow coloring maps sequence position to hue (blue→red, N→C); chain coloring assigns a distinct color per polypeptide.

Backbone torsions (φ/ψ). φ (phi) and ψ (psi) are the two rotatable backbone dihedrals per residue: φ is the C(i-1)–N–Cα–C torsion, ψ is the N–Cα–C–N(i+1) torsion, both in degrees on (−180°, 180°]. α-helical residues cluster near (−60°, −45°); β-strand residues near (−120°, +130°). A Ramachandran plot is simply a scatter of (φ, ψ) for every residue.

Predicted aligned error. Predicted Aligned Error (PAE) is an AlphaFold confidence matrix: entry (i, j) is the expected error in the position of residue j, in ångströms, when the prediction is superimposed on the true structure at residue i. Low PAE within a block of residues means that block is internally rigid and well-predicted; high PAE between two blocks means their relative placement is uncertain even if each block individually is confident.

mmCIF coordinates. Structure coordinates are given as an mmCIF _atom_site loop: one row per atom with element, residue name, chain id, sequence number, and x/y/z position in Å. Only the four main-chain atoms per residue are included here; side chains are omitted to keep the record compact.

InterPro / GO / CATH / organism. Database cross-references. InterPro integrates a dozen domain/family signature databases into unified entries with residue-range hits. GO terms attach function/process/location labels with evidence codes. CATH codes position the fold in a four-level structural taxonomy. Organism is the NCBI-taxonomy species name.

Secondary structure (3-state, P-SEA). SS3 is a coarse helix/strand/coil call (letters a/b/c) made by the P-SEA algorithm from inter-Cα distances and dihedrals. It is less detailed than DSSP but needs only Cα positions.

Sequence. Sequence gives the chain of amino acids in standard one-letter code (A=alanine, C=cysteine, …, Y=tyrosine), read N→C. It is the only feature that is directly encoded by the gene; all structural features are derived from the folded form of this sequence.